Protein AF-A0A949TAW6-F1 (afdb_monomer)

Nearest PDB structures (foldseek):
  7usl-assembly1_C  TM=3.619E-01  e=5.714E-05  Bordetella pertussis
  6sus-assembly1_A  TM=3.846E-01  e=3.744E-04  Bordetella pertussis Tohama I

Structure (mmCIF, N/CA/C/O backbone):
data_AF-A0A949TAW6-F1
#
_entry.id   AF-A0A949TAW6-F1
#
loop_
_atom_site.group_PDB
_atom_site.id
_atom_site.type_symbol
_atom_site.label_atom_id
_atom_site.label_alt_id
_atom_site.label_comp_id
_atom_site.label_asym_id
_atom_site.label_entity_id
_atom_site.label_seq_id
_atom_site.pdbx_PDB_ins_code
_atom_site.Cartn_x
_atom_site.Cartn_y
_atom_site.Cartn_z
_atom_site.occupancy
_atom_site.B_iso_or_equiv
_atom_site.auth_seq_id
_atom_site.auth_comp_id
_atom_site.auth_asym_id
_atom_site.auth_atom_id
_atom_site.pdbx_PDB_model_num
ATOM 1 N N . MET A 1 1 ? -12.568 -8.949 37.858 1.00 69.69 1 MET A N 1
ATOM 2 C CA . MET A 1 1 ? -13.502 -9.745 37.046 1.00 69.69 1 MET A CA 1
ATOM 3 C C . MET A 1 1 ? -14.882 -9.636 37.631 1.00 69.69 1 MET A C 1
ATOM 5 O O . MET A 1 1 ? -15.329 -10.532 38.353 1.00 69.69 1 MET A O 1
ATOM 9 N N . ALA A 1 2 ? -15.512 -8.490 37.372 1.00 82.06 2 ALA A N 1
ATOM 10 C CA . ALA A 1 2 ? -16.958 -8.407 37.412 1.00 82.06 2 ALA A CA 1
ATOM 11 C C . ALA A 1 2 ? -17.518 -8.948 36.085 1.00 82.06 2 ALA A C 1
ATOM 13 O O . ALA A 1 2 ? -16.828 -8.990 35.068 1.00 82.06 2 ALA A O 1
ATOM 14 N N . GLU A 1 3 ? -18.755 -9.431 36.126 1.00 91.31 3 GLU A N 1
ATOM 15 C CA . GLU A 1 3 ? -19.514 -9.832 34.941 1.00 91.31 3 GLU A CA 1
ATOM 16 C C . GLU A 1 3 ? -20.748 -8.930 34.884 1.00 91.31 3 GLU A C 1
ATOM 18 O O . GLU A 1 3 ? -21.531 -8.888 35.843 1.00 91.31 3 GLU A O 1
ATOM 23 N N . LEU A 1 4 ? -20.888 -8.175 33.796 1.00 88.44 4 LEU A N 1
ATOM 24 C CA . LEU A 1 4 ? -22.007 -7.278 33.529 1.00 88.44 4 LEU A CA 1
ATOM 25 C C . LEU A 1 4 ? -22.731 -7.758 32.269 1.00 88.44 4 LEU A C 1
ATOM 27 O O . LEU A 1 4 ? -22.115 -8.066 31.254 1.00 88.44 4 LEU A O 1
ATOM 31 N N . ILE A 1 5 ? -24.056 -7.831 32.344 1.00 89.50 5 ILE A N 1
ATOM 32 C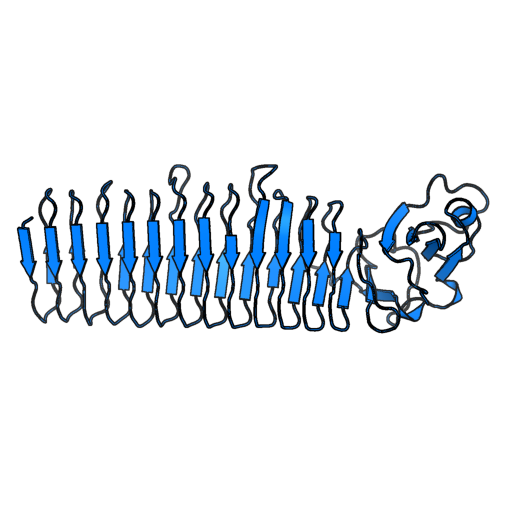 CA . ILE A 1 5 ? -24.909 -8.252 31.232 1.00 89.50 5 ILE A CA 1
ATOM 33 C C . ILE A 1 5 ? -26.009 -7.203 31.091 1.00 89.50 5 ILE A C 1
ATOM 35 O O . ILE A 1 5 ? -26.711 -6.936 32.074 1.00 89.50 5 ILE A O 1
ATOM 39 N N . GLY A 1 6 ? -26.118 -6.618 29.899 1.00 86.44 6 GLY A N 1
ATOM 40 C CA . GLY A 1 6 ? -27.182 -5.706 29.494 1.00 86.44 6 GLY A CA 1
ATOM 41 C C . GLY A 1 6 ? -28.509 -6.424 29.253 1.00 86.44 6 GLY A C 1
ATOM 42 O O . GLY A 1 6 ? -28.795 -7.494 29.810 1.00 86.44 6 GLY A O 1
ATOM 43 N N . SER A 1 7 ? -29.361 -5.820 28.439 1.00 87.75 7 SER A N 1
ATOM 44 C CA . SER A 1 7 ? -30.663 -6.339 28.035 1.00 87.75 7 SER A CA 1
ATOM 45 C C . SER A 1 7 ? -30.863 -6.170 26.531 1.00 87.75 7 SER A C 1
ATOM 47 O O . SER A 1 7 ? -30.009 -5.661 25.836 1.00 87.75 7 SER A O 1
ATOM 49 N N . GLU A 1 8 ? -32.013 -6.593 26.003 1.00 87.56 8 GLU A N 1
ATOM 50 C CA . GLU A 1 8 ? -32.327 -6.426 24.574 1.00 87.56 8 GLU A CA 1
ATOM 51 C C . GLU A 1 8 ? -32.753 -4.981 24.202 1.00 87.56 8 GLU A C 1
ATOM 53 O O . GLU A 1 8 ? -33.543 -4.766 23.279 1.00 87.56 8 GLU A O 1
ATOM 58 N N . SER A 1 9 ? -32.380 -3.979 24.997 1.00 87.38 9 SER A N 1
ATOM 59 C CA . SER A 1 9 ? -32.766 -2.576 24.817 1.00 87.38 9 SER A CA 1
ATOM 60 C C . SER A 1 9 ? -31.529 -1.689 24.891 1.00 87.38 9 SER A C 1
ATOM 62 O O . SER A 1 9 ? -30.683 -1.974 25.719 1.00 87.38 9 SER A O 1
ATOM 64 N N . PRO A 1 10 ? -31.479 -0.569 24.143 1.00 87.25 10 PRO A N 1
ATOM 65 C CA . PRO A 1 10 ? -30.323 0.327 24.156 1.00 87.25 10 PRO A CA 1
ATOM 66 C C . PRO A 1 10 ? -29.925 0.784 25.566 1.00 87.25 10 PRO A C 1
ATOM 68 O O . PRO A 1 10 ? -30.731 1.407 26.278 1.00 87.25 10 PRO A O 1
ATOM 71 N N . GLU A 1 11 ? -28.677 0.524 25.945 1.00 85.75 11 GLU A N 1
ATOM 72 C CA . GLU A 1 11 ? -28.125 0.796 27.268 1.00 85.75 11 GLU A CA 1
ATOM 73 C C . GLU A 1 11 ? -26.779 1.529 27.232 1.00 85.75 11 GLU A C 1
ATOM 75 O O . GLU A 1 11 ? -26.058 1.570 26.242 1.00 85.75 11 GLU A O 1
ATOM 80 N N . ASN A 1 12 ? -26.443 2.143 28.369 1.00 88.00 12 ASN A N 1
ATOM 81 C CA . ASN A 1 12 ? -25.076 2.567 28.653 1.00 88.00 12 ASN A CA 1
ATOM 82 C C . ASN A 1 12 ? -24.557 1.672 29.772 1.00 88.00 12 ASN A C 1
ATOM 84 O O . ASN A 1 12 ? -25.034 1.776 30.910 1.00 88.00 12 ASN A O 1
ATOM 88 N N . ILE A 1 13 ? -23.603 0.806 29.451 1.00 87.62 13 ILE A N 1
ATOM 89 C CA . ILE A 1 13 ? -23.006 -0.133 30.394 1.00 87.62 13 ILE A CA 1
ATOM 90 C C . ILE A 1 13 ? -21.605 0.369 30.724 1.00 87.62 13 ILE A C 1
ATOM 92 O O . ILE A 1 13 ? -20.815 0.702 29.846 1.00 87.62 13 ILE A O 1
ATOM 96 N N . THR A 1 14 ? -21.299 0.478 32.011 1.00 89.00 14 THR A N 1
ATOM 97 C CA . THR A 1 14 ? -19.988 0.924 32.482 1.00 89.00 14 THR A CA 1
ATOM 98 C C . THR A 1 14 ? -19.458 -0.098 33.467 1.00 89.00 14 THR A C 1
ATOM 100 O O . THR A 1 14 ? -20.141 -0.413 34.447 1.00 89.00 14 THR A O 1
ATOM 103 N N . GLY A 1 15 ? -18.262 -0.599 33.181 1.00 87.88 15 GLY A N 1
ATOM 104 C CA . GLY A 1 15 ? -17.494 -1.476 34.039 1.00 87.88 15 GLY A CA 1
ATOM 105 C C . GLY A 1 15 ? -16.937 -0.766 35.270 1.00 87.88 15 GLY A C 1
ATOM 106 O O . GLY A 1 15 ? -17.396 0.289 35.728 1.00 87.88 15 GLY A O 1
ATOM 107 N N . THR A 1 16 ? -15.947 -1.412 35.842 1.00 89.44 16 THR A N 1
ATOM 108 C CA . THR A 1 16 ? -15.172 -1.031 37.007 1.00 89.44 16 THR A CA 1
ATOM 109 C C . THR A 1 16 ? -13.728 -0.778 36.573 1.00 89.44 16 THR A C 1
ATOM 111 O O . THR A 1 16 ? -13.355 -1.137 35.474 1.00 89.44 16 THR A O 1
ATOM 114 N N . PRO A 1 17 ? -12.872 -0.177 37.412 1.00 89.25 17 PRO A N 1
ATOM 115 C CA . PRO A 1 17 ? -11.438 -0.070 37.109 1.00 89.25 17 PRO A CA 1
ATOM 116 C C . PRO A 1 17 ? -10.658 -1.402 37.183 1.00 89.25 17 PRO A C 1
ATOM 118 O O . PRO A 1 17 ? -9.438 -1.400 37.354 1.00 89.25 17 PRO A O 1
ATOM 121 N N . GLU A 1 18 ? -11.352 -2.536 37.224 1.00 89.94 18 GLU A N 1
ATOM 122 C CA . GLU A 1 18 ? -10.767 -3.869 37.254 1.00 89.94 18 GLU A CA 1
ATOM 123 C C . GLU A 1 18 ? -11.198 -4.619 35.998 1.00 89.94 18 GLU A C 1
ATOM 125 O O . GLU A 1 18 ? -12.291 -4.384 35.519 1.00 89.94 18 GLU A O 1
ATOM 130 N N . ASN A 1 19 ? -10.422 -5.623 35.575 1.00 91.31 19 ASN A N 1
ATOM 131 C CA . ASN A 1 19 ? -10.774 -6.466 34.430 1.00 91.31 19 ASN A CA 1
ATOM 132 C C . ASN A 1 19 ? -12.227 -6.940 34.500 1.00 91.31 19 ASN A C 1
ATOM 134 O O . ASN A 1 19 ? -12.588 -7.612 35.478 1.00 91.31 19 ASN A O 1
ATOM 138 N N . ASP A 1 20 ? -12.996 -6.709 33.450 1.00 90.19 20 ASP A N 1
ATOM 139 C CA . ASP A 1 20 ? -14.419 -6.982 33.373 1.00 90.19 20 ASP A CA 1
ATOM 140 C C . ASP A 1 20 ? -14.795 -7.842 32.171 1.00 90.19 20 ASP A C 1
ATOM 142 O O . ASP A 1 20 ? -14.096 -7.939 31.167 1.00 90.19 20 ASP A O 1
ATOM 146 N N . GLN A 1 21 ? -15.924 -8.533 32.307 1.00 92.44 21 GLN A N 1
ATOM 147 C CA . GLN A 1 21 ? -16.609 -9.171 31.190 1.00 92.44 21 GLN A CA 1
ATOM 148 C C . GLN A 1 21 ? -17.957 -8.492 31.023 1.00 92.44 21 GLN A C 1
ATOM 150 O O . GLN A 1 21 ? -18.812 -8.606 31.906 1.00 92.44 21 GLN A O 1
ATOM 155 N N . ILE A 1 22 ? -18.149 -7.796 29.907 1.00 90.06 22 ILE A N 1
ATOM 156 C CA . ILE A 1 22 ? -19.362 -7.028 29.639 1.00 90.06 22 ILE A CA 1
ATOM 157 C C . ILE A 1 22 ? -20.013 -7.526 28.350 1.00 90.06 22 ILE A C 1
ATOM 159 O O . ILE A 1 22 ? -19.342 -7.697 27.336 1.00 90.06 22 ILE A O 1
ATOM 163 N N . LYS A 1 23 ? -21.324 -7.772 28.400 1.00 90.69 23 LYS A N 1
ATOM 164 C CA . LYS A 1 23 ? -22.138 -8.185 27.248 1.00 90.69 23 LYS A CA 1
ATOM 165 C C . LYS A 1 23 ? -23.320 -7.243 27.076 1.00 90.69 23 LYS A C 1
ATOM 167 O O . LYS A 1 23 ? -24.099 -7.124 28.024 1.00 90.69 23 LYS A O 1
ATOM 172 N N . GLY A 1 24 ? -23.452 -6.625 25.906 1.00 85.75 24 GLY A N 1
ATOM 173 C CA . GLY A 1 24 ? -24.574 -5.756 25.540 1.00 85.75 24 GLY A CA 1
ATOM 174 C C . GLY A 1 24 ? -25.878 -6.533 25.409 1.00 85.75 24 GLY A C 1
ATOM 175 O O . GLY A 1 24 ? -26.826 -6.268 26.145 1.00 85.75 24 GLY A O 1
ATOM 176 N N . LEU A 1 25 ? -25.845 -7.633 24.644 1.00 85.88 25 LEU A N 1
ATOM 177 C CA . LEU A 1 25 ? -27.034 -8.266 24.060 1.00 85.88 25 LEU A CA 1
ATOM 178 C C . LEU A 1 25 ? -27.608 -7.386 22.935 1.00 85.88 25 LEU A C 1
ATOM 180 O O . LEU A 1 25 ? -26.944 -6.518 22.388 1.00 85.88 25 LEU A O 1
ATOM 184 N N . SER A 1 26 ? -28.826 -7.670 22.477 1.00 83.56 26 SER A N 1
ATOM 185 C CA . SER A 1 26 ? -29.409 -6.906 21.372 1.00 83.56 26 SER A CA 1
ATOM 186 C C . SER A 1 26 ? -29.663 -5.442 21.745 1.00 83.56 26 SER A C 1
ATOM 188 O O . SER A 1 26 ? -30.132 -5.153 22.835 1.00 83.56 26 SER A O 1
ATOM 190 N N . GLY A 1 27 ? -29.549 -4.538 20.778 1.00 81.25 27 GLY A N 1
ATOM 191 C CA . GLY A 1 27 ? -29.811 -3.116 20.998 1.00 81.25 27 GLY A CA 1
ATOM 192 C C . GLY A 1 27 ? -28.572 -2.284 20.711 1.00 81.25 27 GLY A C 1
ATOM 193 O O . GLY A 1 27 ? -27.478 -2.807 20.580 1.00 81.25 27 GLY A O 1
ATOM 194 N N . GLU A 1 28 ? -28.770 -0.981 20.532 1.00 84.00 28 GLU A N 1
ATOM 195 C CA . GLU A 1 28 ? -27.666 -0.044 20.310 1.00 84.00 28 GLU A CA 1
ATOM 196 C C . GLU A 1 28 ? -27.043 0.303 21.668 1.00 84.00 28 GLU A C 1
ATOM 198 O O . GLU A 1 28 ? -27.490 1.236 22.344 1.00 84.00 28 GLU A O 1
ATOM 203 N N . ASP A 1 29 ? -26.063 -0.491 22.093 1.00 84.56 29 ASP A N 1
ATOM 204 C CA . ASP A 1 29 ? -25.435 -0.363 23.406 1.00 84.56 29 ASP A CA 1
ATOM 205 C C . ASP A 1 29 ? -24.122 0.403 23.351 1.00 84.56 29 ASP A C 1
ATOM 207 O O . ASP A 1 29 ? -23.249 0.133 22.534 1.00 84.56 29 ASP A O 1
ATOM 211 N N . THR A 1 30 ? -23.930 1.308 24.307 1.00 86.56 30 THR A N 1
ATOM 212 C CA . THR A 1 30 ? -22.629 1.926 24.563 1.00 86.56 30 THR A CA 1
ATOM 213 C C . THR A 1 30 ? -21.975 1.251 25.764 1.00 86.56 30 THR A C 1
ATOM 215 O O . THR A 1 30 ? -22.499 1.326 26.881 1.00 86.56 30 THR A O 1
ATOM 218 N N . ILE A 1 31 ? -20.818 0.620 25.555 1.00 86.44 31 ILE A N 1
ATOM 219 C CA . ILE A 1 31 ? -20.098 -0.131 26.590 1.00 86.44 31 ILE A CA 1
ATOM 220 C C . ILE A 1 31 ? -18.738 0.505 26.882 1.00 86.44 31 ILE A C 1
ATOM 222 O O . ILE A 1 31 ? -17.912 0.662 25.992 1.00 86.44 31 ILE A O 1
ATOM 226 N N . PHE A 1 32 ? -18.482 0.803 28.156 1.00 86.62 32 PHE A N 1
ATOM 227 C CA . PHE A 1 32 ? -17.189 1.282 28.643 1.00 86.62 32 PHE A CA 1
ATOM 228 C C . PHE A 1 32 ? -16.588 0.280 29.629 1.00 86.62 32 PHE A C 1
ATOM 230 O O . PHE A 1 32 ? -17.167 0.084 30.699 1.00 86.62 32 PHE A O 1
ATOM 237 N N . GLY A 1 33 ? -15.432 -0.299 29.294 1.00 86.00 33 GLY A N 1
ATOM 238 C CA . GLY A 1 33 ? -14.642 -1.148 30.196 1.00 86.00 33 GLY A CA 1
ATOM 239 C C . GLY A 1 33 ? -14.054 -0.374 31.384 1.00 86.00 33 GLY A C 1
ATOM 240 O O . GLY A 1 33 ? -14.352 -0.694 32.529 1.00 86.00 33 GLY A O 1
ATOM 241 N N . LEU A 1 34 ? -13.467 0.797 31.092 1.00 85.44 34 LEU A N 1
ATOM 242 C CA . LEU A 1 34 ? -12.690 1.672 31.986 1.00 85.44 34 LEU A CA 1
ATOM 243 C C . LEU A 1 34 ? -11.212 1.274 32.058 1.00 85.44 34 LEU A C 1
ATOM 245 O O . LEU A 1 34 ? -10.552 1.344 31.031 1.00 85.44 34 LEU A O 1
ATOM 249 N N . ASP A 1 35 ? -10.697 1.012 33.261 1.00 85.56 35 ASP A N 1
ATOM 250 C CA . ASP A 1 35 ? -9.346 0.494 33.457 1.00 85.56 35 ASP A CA 1
ATOM 251 C C . ASP A 1 35 ? -9.462 -1.031 33.663 1.00 85.56 35 ASP A C 1
ATOM 253 O O . ASP A 1 35 ? -10.450 -1.497 34.222 1.00 85.56 35 ASP A O 1
ATOM 257 N N . GLY A 1 36 ? -8.413 -1.792 33.375 1.00 87.12 36 GLY A N 1
ATOM 258 C CA . GLY A 1 36 ? -8.387 -3.250 33.425 1.00 87.12 36 GLY A CA 1
ATOM 259 C C . GLY A 1 36 ? -8.207 -3.842 32.033 1.00 87.12 36 GLY A C 1
ATOM 260 O O . GLY A 1 36 ? -8.395 -3.152 31.049 1.00 87.12 36 GLY A O 1
ATOM 261 N N . ASP A 1 37 ? -7.787 -5.107 31.964 1.00 91.31 37 ASP A N 1
ATOM 262 C CA . ASP A 1 37 ? -7.841 -5.850 30.697 1.00 91.31 37 ASP A CA 1
ATOM 263 C C . ASP A 1 37 ? -9.256 -6.422 30.561 1.00 91.31 37 ASP A C 1
ATOM 265 O O . ASP A 1 37 ? -9.612 -7.378 31.279 1.00 91.31 37 ASP A O 1
ATOM 269 N N . ASP A 1 38 ? -10.062 -5.827 29.690 1.00 90.69 38 ASP A N 1
ATOM 270 C CA . ASP A 1 38 ? -11.493 -6.080 29.601 1.00 90.69 38 ASP A CA 1
ATOM 271 C C . ASP A 1 38 ? -11.868 -7.000 28.434 1.00 90.69 38 ASP A C 1
ATOM 273 O O . ASP A 1 38 ? -11.159 -7.178 27.445 1.00 90.69 38 ASP A O 1
ATOM 277 N N . THR A 1 39 ? -13.021 -7.653 28.559 1.00 91.94 39 THR A N 1
ATOM 278 C CA . THR A 1 39 ? -13.671 -8.376 27.463 1.00 91.94 39 THR A CA 1
ATOM 279 C C . THR A 1 39 ? -15.052 -7.791 27.247 1.00 91.94 39 THR A C 1
ATOM 281 O O . THR A 1 39 ? -15.937 -7.955 28.093 1.00 91.94 39 THR A O 1
ATOM 284 N N . LEU A 1 40 ? -15.240 -7.131 26.111 1.00 90.44 40 LEU A N 1
ATOM 285 C CA . LEU A 1 40 ? -16.439 -6.375 25.784 1.00 90.44 40 LEU A CA 1
ATOM 286 C C . LEU A 1 40 ? -17.084 -6.977 24.534 1.00 90.44 40 LEU A C 1
ATOM 288 O O . LEU A 1 40 ? -16.429 -7.143 23.511 1.00 90.44 40 LEU A O 1
ATOM 292 N N . ILE A 1 41 ? -18.361 -7.329 24.634 1.00 89.94 41 ILE A N 1
ATOM 293 C CA . ILE A 1 41 ? -19.132 -7.947 23.550 1.00 89.94 41 ILE A CA 1
ATOM 294 C C . ILE A 1 41 ? -20.393 -7.106 23.342 1.00 89.94 41 ILE A C 1
ATOM 296 O O . ILE A 1 41 ? -21.145 -6.914 24.302 1.00 89.94 41 ILE A O 1
ATOM 300 N N . GLY A 1 42 ? -20.613 -6.615 22.122 1.00 81.25 42 GLY A N 1
ATOM 301 C CA . GLY A 1 42 ? -21.828 -5.919 21.691 1.00 81.25 42 GLY A CA 1
ATOM 302 C C . GLY A 1 42 ? -23.007 -6.881 21.515 1.00 81.25 42 GLY A C 1
ATOM 303 O O . GLY A 1 42 ? -23.588 -7.293 22.521 1.00 81.25 42 GLY A O 1
ATOM 304 N N . ASP A 1 43 ? -23.317 -7.217 20.253 1.00 76.88 43 ASP A N 1
ATOM 305 C CA . ASP A 1 43 ? -24.317 -8.144 19.665 1.00 76.88 43 ASP A CA 1
ATOM 306 C C . ASP A 1 43 ? -25.009 -7.459 18.446 1.00 76.88 43 ASP A C 1
ATOM 308 O O . ASP A 1 43 ? -24.318 -6.970 17.569 1.00 76.88 43 ASP A O 1
ATOM 312 N N . ASP A 1 44 ? -26.346 -7.472 18.300 1.00 70.81 44 ASP A N 1
ATOM 313 C CA . ASP A 1 44 ? -27.068 -7.227 17.025 1.00 70.81 44 ASP A CA 1
ATOM 314 C C . ASP A 1 44 ? -27.465 -5.746 16.741 1.00 70.81 44 ASP A C 1
ATOM 316 O O . ASP A 1 44 ? -28.411 -5.505 15.978 1.00 70.81 44 ASP A O 1
ATOM 320 N N . GLY A 1 45 ? -26.852 -4.743 17.385 1.00 60.19 45 GLY A N 1
ATOM 321 C CA . GLY A 1 45 ? -27.276 -3.337 17.263 1.00 60.19 45 GLY A CA 1
ATOM 322 C C . GLY A 1 45 ? -26.138 -2.334 17.026 1.00 60.19 45 GLY A C 1
ATOM 323 O O . GLY A 1 45 ? -25.149 -2.385 17.742 1.00 60.19 45 GLY A O 1
ATOM 324 N N . PRO A 1 46 ? -26.299 -1.364 16.097 1.00 53.75 46 PRO A N 1
ATOM 325 C CA . PRO A 1 46 ? -25.244 -0.407 15.767 1.00 53.75 46 PRO A CA 1
ATOM 326 C C . PRO A 1 46 ? -25.033 0.590 16.908 1.00 53.75 46 PRO A C 1
ATOM 328 O O . PRO A 1 46 ? -25.916 1.401 17.199 1.00 53.75 46 PRO A O 1
ATOM 331 N N . GLY A 1 47 ? -23.872 0.579 17.559 1.00 52.91 47 GLY A N 1
ATOM 332 C CA . GLY A 1 47 ? -23.630 1.582 18.598 1.00 52.91 47 GLY A CA 1
ATOM 333 C C . GLY A 1 47 ? -22.504 1.340 19.579 1.00 52.91 47 GLY A C 1
ATOM 334 O O . GLY A 1 47 ? -22.490 2.018 20.605 1.00 52.91 47 GLY A O 1
ATOM 335 N N . PHE A 1 48 ? -21.554 0.455 19.305 1.00 60.00 48 PHE A N 1
ATOM 336 C CA . PHE A 1 48 ? -20.444 0.274 20.230 1.00 60.00 48 PHE A CA 1
ATOM 337 C C . PHE A 1 48 ? -19.541 1.519 20.270 1.00 60.00 48 PHE A C 1
ATOM 339 O O . PHE A 1 48 ? -19.337 2.154 19.247 1.00 60.00 48 PHE A O 1
ATOM 346 N N . ASN A 1 49 ? -19.064 1.938 21.445 1.00 51.41 49 ASN A N 1
ATOM 347 C CA . ASN A 1 49 ? -18.003 2.942 21.613 1.00 51.41 49 ASN A CA 1
ATOM 348 C C . ASN A 1 49 ? -17.283 2.622 22.925 1.00 51.41 49 ASN A C 1
ATOM 350 O O . ASN A 1 49 ? -17.766 2.992 23.997 1.00 51.41 49 ASN A O 1
ATOM 354 N N . VAL A 1 50 ? -16.147 1.937 22.841 1.00 56.59 50 VAL A N 1
ATOM 355 C CA . VAL A 1 50 ? -15.263 1.709 23.994 1.00 56.59 50 VAL A CA 1
ATOM 356 C C . VAL A 1 50 ? -14.359 2.920 24.160 1.00 56.59 50 VAL A C 1
ATOM 358 O O . VAL A 1 50 ? -14.089 3.644 23.211 1.00 56.59 50 VAL A O 1
ATOM 361 N N . GLY A 1 51 ? -13.922 3.209 25.376 1.00 45.69 51 GLY A N 1
ATOM 362 C CA . GLY A 1 51 ? -12.903 4.224 25.569 1.00 45.69 51 GLY A CA 1
ATOM 363 C C . GLY A 1 51 ? -12.555 4.420 27.029 1.00 45.69 51 GLY A C 1
ATOM 364 O O . GLY A 1 51 ? -13.315 5.074 27.756 1.00 45.69 51 GLY A O 1
ATOM 365 N N . GLN A 1 52 ? -11.398 3.888 27.431 1.00 53.38 52 GLN A N 1
ATOM 366 C CA . GLN A 1 52 ? -10.400 4.547 28.283 1.00 53.38 52 GLN A CA 1
ATOM 367 C C . GLN A 1 52 ? -9.100 3.719 28.373 1.00 53.38 52 GLN A C 1
ATOM 369 O O . GLN A 1 52 ? -8.976 2.680 27.757 1.00 53.38 52 GLN A O 1
ATOM 374 N N . SER A 1 53 ? -8.067 4.311 28.973 1.00 55.94 53 SER A N 1
ATOM 375 C CA . SER A 1 53 ? -6.659 4.198 28.570 1.00 55.94 53 SER A CA 1
ATOM 376 C C . SER A 1 53 ? -5.861 3.004 29.109 1.00 55.94 53 SER A C 1
ATOM 378 O O . SER A 1 53 ? -5.750 2.890 30.325 1.00 55.94 53 SER A O 1
ATOM 380 N N . GLY A 1 54 ? -5.046 2.370 28.254 1.00 61.12 54 GLY A N 1
ATOM 381 C CA . GLY A 1 54 ? -3.700 1.858 28.580 1.00 61.12 54 GLY A CA 1
ATOM 382 C C . GLY A 1 54 ? -3.584 0.381 28.988 1.00 61.12 54 GLY A C 1
ATOM 383 O O . GLY A 1 54 ? -2.638 0.061 29.717 1.00 61.12 54 GLY A O 1
ATOM 384 N N . GLN A 1 55 ? -4.569 -0.462 28.683 1.00 83.19 55 GLN A N 1
ATOM 385 C CA . GLN A 1 55 ? -4.650 -1.887 29.026 1.00 83.19 55 GLN A CA 1
ATOM 386 C C . GLN A 1 55 ? -4.980 -2.725 27.787 1.00 83.19 55 GLN A C 1
ATOM 388 O O . GLN A 1 55 ? -5.241 -2.168 26.737 1.00 83.19 55 GLN A O 1
ATOM 393 N N . ASN A 1 56 ? -4.891 -4.050 27.898 1.00 91.25 56 ASN A N 1
ATOM 394 C CA . ASN A 1 56 ? -5.059 -4.934 26.749 1.00 91.25 56 ASN A CA 1
ATOM 395 C C . ASN A 1 56 ? -6.496 -5.464 26.693 1.00 91.25 56 ASN A C 1
ATOM 397 O O . ASN A 1 56 ? -6.829 -6.420 27.404 1.00 91.25 56 ASN A O 1
ATOM 401 N N . ASP A 1 57 ? -7.315 -4.894 25.822 1.00 90.62 57 ASP A N 1
ATOM 402 C CA . ASP A 1 57 ? -8.737 -5.195 25.723 1.00 90.62 57 ASP A CA 1
ATOM 403 C C . ASP A 1 57 ? -9.063 -6.172 24.585 1.00 90.62 57 ASP A C 1
ATOM 405 O O . ASP A 1 57 ? -8.394 -6.255 23.555 1.00 90.62 57 ASP A O 1
ATOM 409 N N . SER A 1 58 ? -10.135 -6.943 24.775 1.00 93.50 58 SER A N 1
ATOM 410 C CA . SER A 1 58 ? -10.748 -7.776 23.737 1.00 93.50 58 SER A CA 1
ATOM 411 C C . SER A 1 58 ? -12.161 -7.281 23.477 1.00 93.50 58 SER A C 1
ATOM 413 O O . SER A 1 58 ? -13.033 -7.396 24.340 1.00 93.50 58 SER A O 1
ATOM 415 N N . ILE A 1 59 ? -12.397 -6.780 22.272 1.00 91.88 59 ILE A N 1
ATOM 416 C CA . ILE A 1 59 ? -13.631 -6.110 21.884 1.00 91.88 59 ILE A CA 1
ATOM 417 C C . ILE A 1 59 ? -14.245 -6.810 20.665 1.00 91.88 59 ILE A C 1
ATOM 419 O O . ILE A 1 59 ? -13.573 -6.985 19.652 1.00 91.88 59 ILE A O 1
ATOM 423 N N . GLU A 1 60 ? -15.522 -7.182 20.751 1.00 93.56 60 GLU A N 1
ATOM 424 C CA . GLU A 1 60 ? -16.304 -7.772 19.654 1.00 93.56 60 GLU A CA 1
ATOM 425 C C . GLU A 1 60 ? -17.601 -6.970 19.444 1.00 93.56 60 GLU A C 1
ATOM 427 O O . GLU A 1 60 ? -18.388 -6.841 20.385 1.00 93.56 60 GLU A O 1
ATOM 432 N N . GLY A 1 61 ? -17.811 -6.428 18.238 1.00 90.88 61 GLY A N 1
ATOM 433 C CA . GLY A 1 61 ? -18.992 -5.634 17.867 1.00 90.88 61 GLY A CA 1
ATOM 434 C C . GLY A 1 61 ? -20.230 -6.506 17.663 1.00 90.88 61 GLY A C 1
ATOM 435 O O . GLY A 1 61 ? -21.173 -6.448 18.455 1.00 90.88 61 GLY A O 1
ATOM 436 N N . GLY A 1 62 ? -20.162 -7.431 16.704 1.00 90.38 62 GLY A N 1
ATOM 437 C CA . GLY A 1 62 ? -21.207 -8.422 16.460 1.00 90.38 62 GLY A CA 1
ATOM 438 C C . GLY A 1 62 ? -21.879 -8.235 15.106 1.00 90.38 62 GLY A C 1
ATOM 439 O O . GLY A 1 62 ? -21.279 -8.542 14.081 1.00 90.38 62 GLY A O 1
ATOM 440 N N . LYS A 1 63 ? -23.167 -7.880 15.078 1.00 90.31 63 LYS A N 1
ATOM 441 C CA . LYS A 1 63 ? -23.848 -7.511 13.827 1.00 90.31 63 LYS A CA 1
ATOM 442 C C . LYS A 1 63 ? -24.258 -6.049 13.877 1.00 90.31 63 LYS A C 1
ATOM 444 O O . LYS A 1 63 ? -24.807 -5.594 14.878 1.00 90.31 63 LYS A O 1
ATOM 449 N N . GLY A 1 64 ? -24.255 -5.423 12.709 1.00 89.75 64 GLY A N 1
ATOM 450 C CA . GLY A 1 64 ? -24.601 -4.021 12.560 1.00 89.75 64 GLY A CA 1
ATOM 451 C C . GLY A 1 64 ? -23.343 -3.170 12.567 1.00 89.75 64 GLY A C 1
ATOM 452 O O . GLY A 1 64 ? -22.261 -3.649 12.837 1.00 89.75 64 GLY A O 1
ATOM 453 N N . ASN A 1 65 ? -23.502 -1.895 12.230 1.00 91.50 65 ASN A N 1
ATOM 454 C CA . ASN A 1 65 ? -22.360 -1.007 12.064 1.00 91.50 65 ASN A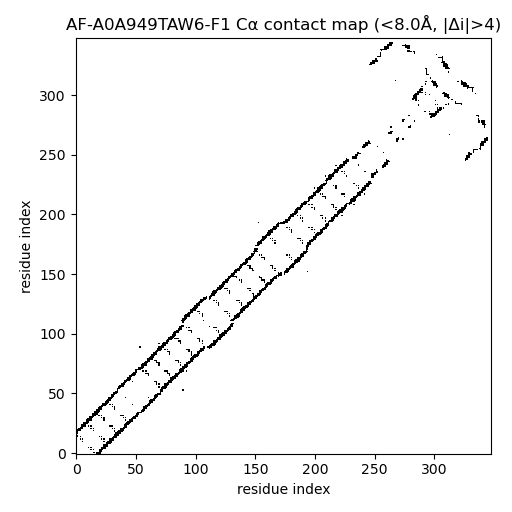 CA 1
ATOM 455 C C . ASN A 1 65 ? -21.825 -0.549 13.428 1.00 91.50 65 ASN A C 1
ATOM 457 O O . ASN A 1 65 ? -22.459 0.294 14.082 1.00 91.50 65 ASN A O 1
ATOM 461 N N . ASP A 1 66 ? -20.656 -1.042 13.817 1.00 90.81 66 ASP A N 1
ATOM 462 C CA . ASP A 1 66 ? -20.051 -0.802 15.121 1.00 90.81 66 ASP A CA 1
ATOM 463 C C . ASP A 1 66 ? -18.886 0.195 15.089 1.00 90.81 66 ASP A C 1
ATOM 465 O O . ASP A 1 66 ? -18.315 0.539 14.052 1.00 90.81 66 ASP A O 1
ATOM 469 N N . SER A 1 67 ? -18.553 0.751 16.257 1.00 91.44 67 SER A N 1
ATOM 470 C CA . SER A 1 67 ? -17.387 1.624 16.436 1.00 91.44 67 SER A CA 1
ATOM 471 C C . SER A 1 67 ? -16.540 1.155 17.621 1.00 91.44 67 SER A C 1
ATOM 473 O O . SER A 1 67 ? -16.870 1.339 18.790 1.00 91.44 67 SER A O 1
ATOM 475 N N . LEU A 1 68 ? -15.419 0.508 17.332 1.00 91.31 68 LEU A N 1
ATOM 476 C CA . LEU A 1 68 ? -14.568 -0.118 18.341 1.00 91.31 68 LEU A CA 1
ATOM 477 C C . LEU A 1 68 ? -13.310 0.730 18.541 1.00 91.31 68 LEU A C 1
ATOM 479 O O . LEU A 1 68 ? -12.658 1.097 17.567 1.00 91.31 68 LEU A O 1
ATOM 483 N N . PHE A 1 69 ? -12.951 1.022 19.793 1.00 89.94 69 PHE A N 1
ATOM 484 C CA . PHE A 1 69 ? -11.739 1.777 20.121 1.00 89.94 69 PHE A CA 1
ATOM 485 C C . PHE A 1 69 ? -10.944 1.046 21.209 1.00 89.94 69 PHE A C 1
ATOM 487 O O . PHE A 1 69 ? -11.440 0.912 22.328 1.00 89.94 69 PHE A O 1
ATOM 494 N N . GLY A 1 70 ? -9.719 0.613 20.899 1.00 87.69 70 GLY A N 1
ATOM 495 C CA . GLY A 1 70 ? -8.817 -0.062 21.848 1.00 87.69 70 GLY A CA 1
ATOM 496 C C . GLY A 1 70 ? -8.216 0.889 22.886 1.00 87.69 70 GLY A C 1
ATOM 497 O O . GLY A 1 70 ? -8.015 0.554 24.044 1.00 87.69 70 GLY A O 1
ATOM 498 N N . SER A 1 71 ? -8.093 2.172 22.535 1.00 85.19 71 SER A N 1
ATOM 499 C CA . SER A 1 71 ? -7.465 3.216 23.356 1.00 85.19 71 SER A CA 1
ATOM 500 C C . SER A 1 71 ? -5.960 3.033 23.517 1.00 85.19 71 SER A C 1
ATOM 502 O O . SER A 1 71 ? -5.192 3.838 23.000 1.00 85.19 71 SER A O 1
ATOM 504 N N . GLY A 1 72 ? -5.492 2.055 24.264 1.00 85.06 72 GLY A N 1
ATOM 505 C CA . GLY A 1 72 ? -4.074 1.759 24.219 1.00 85.06 72 GLY A CA 1
ATOM 506 C C . GLY A 1 72 ? -3.704 0.661 25.166 1.00 85.06 72 GLY A C 1
ATOM 507 O O . GLY A 1 72 ? -4.415 0.462 26.132 1.00 85.06 72 GLY A O 1
ATOM 508 N N . GLY A 1 73 ? -2.532 0.075 24.964 1.00 88.56 73 GLY A N 1
ATOM 509 C CA . GLY A 1 73 ? -2.312 -1.328 25.295 1.00 88.56 73 GLY A CA 1
ATOM 510 C C . GLY A 1 73 ? -2.331 -2.135 23.999 1.00 88.56 73 GLY A C 1
ATOM 511 O O . GLY A 1 73 ? -2.430 -1.554 22.931 1.00 88.56 73 GLY A O 1
ATOM 512 N N . ASP A 1 74 ? -2.107 -3.441 24.086 1.00 92.06 74 ASP A N 1
ATOM 513 C CA . ASP A 1 74 ? -2.155 -4.317 22.912 1.00 92.06 74 ASP A CA 1
ATOM 514 C C . ASP A 1 74 ? -3.566 -4.917 22.810 1.00 92.06 74 ASP A C 1
ATOM 516 O O . ASP A 1 74 ? -3.888 -5.852 23.559 1.00 92.06 74 ASP A O 1
ATOM 520 N N . ASP A 1 75 ? -4.388 -4.386 21.906 1.00 92.88 75 ASP A N 1
ATOM 521 C CA . ASP A 1 75 ? -5.822 -4.674 21.847 1.00 92.88 75 ASP A CA 1
ATOM 522 C C . ASP A 1 75 ? -6.203 -5.670 20.737 1.00 92.88 75 ASP A C 1
ATOM 524 O O . ASP A 1 75 ? -5.535 -5.803 19.707 1.00 92.88 75 ASP A O 1
ATOM 528 N N . LEU A 1 76 ? -7.314 -6.386 20.931 1.00 95.62 76 LEU A N 1
ATOM 529 C CA . LEU A 1 76 ? -7.985 -7.186 19.903 1.00 95.62 76 LEU A CA 1
ATOM 530 C C . LEU A 1 76 ? -9.372 -6.604 19.633 1.00 95.62 76 LEU A C 1
ATOM 532 O O . LEU A 1 76 ? -10.251 -6.691 20.489 1.00 95.62 76 LEU A O 1
ATOM 536 N N . LEU A 1 77 ? -9.588 -6.082 18.429 1.00 95.31 77 LEU A N 1
ATOM 537 C CA . LEU A 1 77 ? -10.867 -5.536 17.977 1.00 95.31 77 LEU A CA 1
ATOM 538 C C . LEU A 1 77 ? -11.417 -6.394 16.834 1.00 95.31 77 LEU A C 1
ATOM 540 O O . LEU A 1 77 ? -10.733 -6.616 15.835 1.00 95.31 77 LEU A O 1
ATOM 544 N N . VAL A 1 78 ? -12.658 -6.854 16.972 1.00 97.12 78 VAL A N 1
ATOM 545 C CA . VAL A 1 78 ? -13.384 -7.628 15.958 1.00 97.12 78 VAL A CA 1
ATOM 546 C C . VAL A 1 78 ? -14.701 -6.922 15.658 1.00 97.12 78 VAL A C 1
ATOM 548 O O . VAL A 1 78 ? -15.573 -6.910 16.523 1.00 97.12 78 VAL A O 1
ATOM 551 N N . GLY A 1 79 ? -14.836 -6.342 14.464 1.00 95.69 79 GLY A N 1
ATOM 552 C CA . GLY A 1 79 ? -16.045 -5.643 14.015 1.00 95.69 79 GLY A CA 1
ATOM 553 C C . GLY A 1 79 ? -17.235 -6.591 13.972 1.00 95.69 79 GLY A C 1
ATOM 554 O O . GLY A 1 79 ? -18.122 -6.535 14.823 1.00 95.69 79 GLY A O 1
ATOM 555 N N . GLY A 1 80 ? -17.147 -7.588 13.097 1.00 95.44 80 GLY A N 1
ATOM 556 C CA . GLY A 1 80 ? -18.191 -8.578 12.926 1.00 95.44 80 GLY A CA 1
ATOM 557 C C . GLY A 1 80 ? -18.807 -8.460 11.544 1.00 95.44 80 GLY A C 1
ATOM 558 O O . GLY A 1 80 ? -18.105 -8.668 10.567 1.00 95.44 80 GLY A O 1
ATOM 559 N N . ALA A 1 81 ? -20.124 -8.309 11.458 1.00 95.00 81 ALA A N 1
ATOM 560 C CA . ALA A 1 81 ? -20.839 -8.203 10.191 1.00 95.00 81 ALA A CA 1
ATOM 561 C C . ALA A 1 81 ? -21.449 -6.813 10.015 1.00 95.00 81 ALA A C 1
ATOM 563 O O . ALA A 1 81 ? -21.982 -6.269 10.976 1.00 95.00 81 ALA A O 1
ATOM 564 N N . ASP A 1 82 ? -21.573 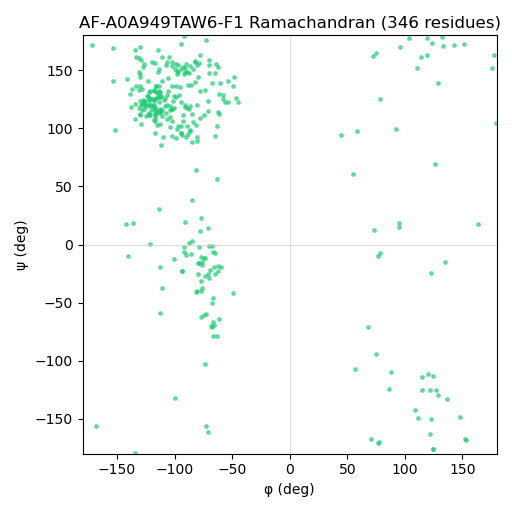-6.393 8.755 1.00 95.88 82 ASP A N 1
ATOM 565 C CA . ASP A 1 82 ? -21.918 -5.030 8.338 1.00 95.88 82 ASP A CA 1
ATOM 566 C C . ASP A 1 82 ? -20.712 -4.083 8.480 1.00 95.88 82 ASP A C 1
ATOM 568 O O . ASP A 1 82 ? -19.593 -4.552 8.574 1.00 95.88 82 ASP A O 1
ATOM 572 N N . ASN A 1 83 ? -20.905 -2.769 8.329 1.00 97.00 83 ASN A N 1
ATOM 573 C CA . ASN A 1 83 ? -19.787 -1.847 8.113 1.00 97.00 83 ASN A CA 1
ATOM 574 C C . ASN A 1 83 ? -19.284 -1.257 9.432 1.00 97.00 83 ASN A C 1
ATOM 576 O O . ASN A 1 83 ? -19.950 -0.379 10.002 1.00 97.00 83 ASN A O 1
ATOM 580 N N . ASP A 1 84 ? -18.083 -1.644 9.835 1.00 95.94 84 ASP A N 1
ATOM 581 C CA . ASP A 1 84 ? -17.506 -1.323 11.132 1.00 95.94 84 ASP A CA 1
ATOM 582 C C . ASP A 1 84 ? -16.389 -0.277 11.055 1.00 95.94 84 ASP A C 1
ATOM 584 O O . ASP A 1 84 ? -15.719 -0.086 10.039 1.00 95.94 84 ASP A O 1
ATOM 588 N N . ASN A 1 85 ? -16.177 0.439 12.159 1.00 95.25 85 ASN A N 1
ATOM 589 C CA . ASN A 1 85 ? -15.060 1.364 12.327 1.00 95.25 85 ASN A CA 1
ATOM 590 C C . ASN A 1 85 ? -14.215 0.958 13.537 1.00 95.25 85 ASN A C 1
ATOM 592 O O . ASN A 1 85 ? -14.675 1.052 14.674 1.00 95.25 85 ASN A O 1
ATOM 596 N N . LEU A 1 86 ? -12.975 0.542 13.302 1.00 94.81 86 LEU A N 1
ATOM 597 C CA . LEU A 1 86 ? -12.057 0.049 14.327 1.00 94.81 86 LEU A CA 1
ATOM 598 C C . LEU A 1 86 ? -10.853 0.989 14.453 1.00 94.81 86 LEU A C 1
ATOM 600 O O . LEU A 1 86 ? -10.206 1.303 13.456 1.00 94.81 86 LEU A O 1
ATOM 604 N N . ASP A 1 87 ? -10.515 1.392 15.676 1.00 93.12 87 ASP A N 1
ATOM 605 C CA . ASP A 1 87 ? -9.320 2.185 15.990 1.00 93.12 87 ASP A CA 1
ATOM 606 C C . ASP A 1 87 ? -8.542 1.545 17.149 1.00 93.12 87 ASP A C 1
ATOM 608 O O . ASP A 1 87 ? -9.005 1.532 18.292 1.00 93.12 87 ASP A O 1
ATOM 612 N N . GLY A 1 88 ? -7.357 1.006 16.858 1.00 91.31 88 GLY A N 1
ATOM 613 C CA . GLY A 1 88 ? -6.463 0.422 17.870 1.00 91.31 88 GLY A CA 1
ATOM 614 C C . GLY A 1 88 ? -5.813 1.470 18.779 1.00 91.31 88 GLY A C 1
ATOM 615 O O . GLY A 1 88 ? -5.542 1.223 19.948 1.00 91.31 88 GLY A O 1
ATOM 616 N N . ALA A 1 89 ? -5.677 2.707 18.294 1.00 89.12 89 ALA A N 1
ATOM 617 C CA . ALA A 1 89 ? -4.988 3.787 18.984 1.00 89.12 89 ALA A CA 1
ATOM 618 C C . ALA A 1 89 ? -3.521 3.463 19.345 1.00 89.12 89 ALA A C 1
ATOM 620 O O . ALA A 1 89 ? -2.663 3.577 18.473 1.00 89.12 89 ALA A O 1
ATOM 621 N N . SER A 1 90 ? -3.156 3.221 20.609 1.00 88.31 90 SER A N 1
ATOM 622 C CA . SER A 1 90 ? -1.737 3.080 20.978 1.00 88.31 90 SER A CA 1
ATOM 623 C C . SER A 1 90 ? -1.365 1.704 21.518 1.00 88.31 90 SER A C 1
ATOM 625 O O . SER A 1 90 ? -1.513 1.458 22.708 1.00 88.31 90 SER A O 1
ATOM 627 N N . GLY A 1 91 ? -0.671 0.917 20.716 1.00 89.12 91 GLY A N 1
ATOM 628 C CA . GLY A 1 91 ? -0.029 -0.326 21.123 1.00 89.12 91 GLY A CA 1
ATOM 629 C C . GLY A 1 91 ? 0.050 -1.256 19.930 1.00 89.12 91 GLY A C 1
ATOM 630 O O . GLY A 1 91 ? -0.044 -0.788 18.799 1.00 89.12 91 GLY A O 1
ATOM 631 N N . ASN A 1 92 ? 0.369 -2.533 20.150 1.00 91.75 92 ASN A N 1
ATOM 632 C CA . ASN A 1 92 ? 0.403 -3.512 19.064 1.00 91.75 92 ASN A CA 1
ATOM 633 C C . ASN A 1 92 ? -0.976 -4.150 18.942 1.00 91.75 92 ASN A C 1
ATOM 635 O O . ASN A 1 92 ? -1.264 -5.153 19.601 1.00 91.75 92 ASN A O 1
ATOM 639 N N . ASP A 1 93 ? -1.798 -3.576 18.078 1.00 94.00 93 ASP A N 1
ATOM 640 C CA . ASP A 1 93 ? -3.207 -3.927 18.002 1.00 94.00 93 ASP A CA 1
ATOM 641 C C . ASP A 1 93 ? -3.474 -4.945 16.895 1.00 94.00 93 ASP A C 1
ATOM 643 O O . ASP A 1 93 ? -2.802 -4.989 15.858 1.00 94.00 93 ASP A O 1
ATOM 647 N N . THR A 1 94 ? -4.475 -5.794 17.116 1.00 97.12 94 THR A N 1
ATOM 648 C CA . THR A 1 94 ? -5.046 -6.673 16.094 1.00 97.12 94 THR A CA 1
ATOM 649 C C . THR A 1 94 ? -6.468 -6.230 15.793 1.00 97.12 94 THR A C 1
ATOM 651 O O . THR A 1 94 ? -7.341 -6.329 16.652 1.00 97.12 94 THR A O 1
ATOM 654 N N . LEU A 1 95 ? -6.709 -5.776 14.567 1.00 97.88 95 LEU A N 1
ATOM 655 C CA . LEU A 1 95 ? -8.023 -5.338 14.099 1.00 97.88 95 LEU A CA 1
ATOM 656 C C . LEU A 1 95 ? -8.522 -6.298 13.018 1.00 97.88 95 LEU A C 1
ATOM 658 O O . LEU A 1 95 ? -7.789 -6.627 12.084 1.00 97.88 95 LEU A O 1
ATOM 662 N N . ILE A 1 96 ? -9.768 -6.740 13.148 1.00 98.75 96 ILE A N 1
ATOM 663 C CA . ILE A 1 96 ? -10.449 -7.627 12.202 1.00 98.75 96 ILE A CA 1
ATOM 664 C C . ILE A 1 96 ? -11.801 -6.990 11.877 1.00 98.75 96 ILE A C 1
ATOM 666 O O . ILE A 1 96 ? -12.642 -6.922 12.770 1.00 98.75 96 ILE A O 1
ATOM 670 N N . GLY A 1 97 ? -12.005 -6.537 10.639 1.00 98.50 97 GLY A N 1
ATOM 671 C CA . GLY A 1 97 ? -13.282 -5.983 10.174 1.00 98.50 97 GLY A CA 1
ATOM 672 C C . GLY A 1 97 ? -14.349 -7.072 10.107 1.00 98.50 97 GLY A C 1
ATOM 673 O O . GLY A 1 97 ? -15.173 -7.198 11.009 1.00 98.50 97 GLY A O 1
ATOM 674 N N . GLY A 1 98 ? -14.203 -7.986 9.148 1.00 98.62 98 GLY A N 1
ATOM 675 C CA . GLY A 1 98 ? -15.133 -9.085 8.915 1.00 98.62 98 GLY A CA 1
ATOM 676 C C . GLY A 1 98 ? -15.877 -8.891 7.594 1.00 98.62 98 GLY A C 1
ATOM 677 O O . GLY A 1 98 ? -15.275 -8.466 6.613 1.00 98.62 98 GLY A O 1
ATOM 678 N N . PRO A 1 99 ? -17.131 -9.360 7.467 1.00 98.25 99 PRO A N 1
ATOM 679 C CA . PRO A 1 99 ? -17.936 -9.050 6.295 1.00 98.25 99 PRO A CA 1
ATOM 680 C C . PRO A 1 99 ? -18.569 -7.662 6.376 1.00 98.25 99 PRO A C 1
ATOM 682 O O . PRO A 1 99 ? -19.458 -7.455 7.193 1.00 98.25 99 PRO A O 1
ATOM 685 N N . GLY A 1 100 ? -18.262 -6.791 5.427 1.00 98.56 100 GLY A N 1
ATOM 686 C CA . GLY A 1 100 ? -18.712 -5.408 5.427 1.00 98.56 100 GLY A CA 1
ATOM 687 C C . GLY A 1 100 ? -17.712 -4.536 4.694 1.00 98.56 100 GLY A C 1
ATOM 688 O O . GLY A 1 100 ? -16.668 -5.006 4.279 1.00 98.56 100 GLY A O 1
ATOM 689 N N . ASN A 1 101 ? -18.059 -3.272 4.485 1.00 98.75 101 ASN A N 1
ATOM 690 C CA . ASN A 1 101 ? -17.070 -2.288 4.061 1.00 98.75 101 ASN A CA 1
ATOM 691 C C . ASN A 1 101 ? -16.560 -1.591 5.319 1.00 98.75 101 ASN A C 1
ATOM 693 O O . ASN A 1 101 ? -17.204 -0.646 5.804 1.00 98.75 101 ASN A O 1
ATOM 697 N N . ASP A 1 102 ? -15.437 -2.068 5.833 1.00 98.75 102 ASP A N 1
ATOM 698 C CA . ASP A 1 102 ? -14.912 -1.700 7.135 1.00 98.75 102 ASP A CA 1
ATOM 699 C C . ASP A 1 102 ? -13.848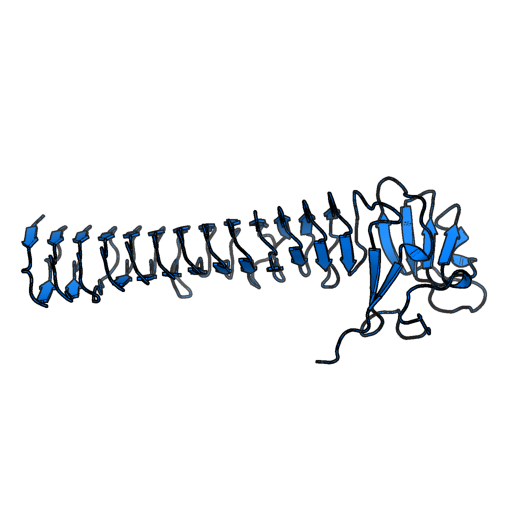 -0.609 7.028 1.00 98.75 102 ASP A C 1
ATOM 701 O O . ASP A 1 102 ? -13.189 -0.394 6.008 1.00 98.75 102 ASP A O 1
ATOM 705 N N . THR A 1 103 ? -13.685 0.148 8.106 1.00 98.25 103 THR A N 1
ATOM 706 C CA . THR A 1 103 ? -12.610 1.131 8.241 1.00 98.25 103 THR A CA 1
ATOM 707 C C . THR A 1 103 ? -11.749 0.772 9.439 1.00 98.25 103 THR A C 1
ATOM 709 O O . THR A 1 103 ? -12.220 0.785 10.575 1.00 98.25 103 THR A O 1
ATOM 712 N N . LEU A 1 104 ? -10.480 0.452 9.193 1.00 97.81 104 LEU A N 1
ATOM 713 C CA . LEU A 1 104 ? -9.540 0.017 10.221 1.00 97.81 104 LEU A CA 1
ATOM 714 C C . LEU A 1 104 ? -8.374 1.001 10.328 1.00 97.81 104 LEU A C 1
ATOM 716 O O . LEU A 1 104 ? -7.630 1.228 9.370 1.00 97.81 104 LEU A O 1
ATOM 720 N N . PHE A 1 105 ? -8.168 1.522 11.532 1.00 94.06 105 PHE A N 1
ATOM 721 C CA . PHE A 1 105 ? -7.042 2.372 11.884 1.00 94.06 105 PHE A CA 1
ATOM 722 C C . PHE A 1 105 ? -6.192 1.683 12.948 1.00 94.06 105 PHE A C 1
ATOM 724 O O . PHE A 1 105 ? -6.625 1.484 14.078 1.00 94.06 105 PHE A O 1
ATOM 731 N N . GLY A 1 106 ? -4.936 1.380 12.622 1.00 90.75 106 GLY A N 1
ATOM 732 C CA . GLY A 1 106 ? -3.967 0.860 13.596 1.00 90.75 106 GLY A CA 1
ATOM 733 C C . GLY A 1 106 ? -3.526 1.903 14.634 1.00 90.75 106 GLY A C 1
ATOM 734 O O . GLY A 1 106 ? -2.702 1.607 15.488 1.00 90.75 106 GLY A O 1
ATOM 735 N N . GLY A 1 107 ? -4.030 3.138 14.538 1.00 83.38 107 GLY A N 1
ATOM 736 C CA . GLY A 1 107 ? -3.811 4.189 15.521 1.00 83.38 107 GLY A CA 1
ATOM 737 C C . GLY A 1 107 ? -3.309 5.510 14.949 1.00 83.38 107 GLY A C 1
ATOM 738 O O . GLY A 1 107 ? -2.424 5.556 14.088 1.00 83.38 107 GLY A O 1
ATOM 739 N N . GLU A 1 108 ? -3.844 6.620 15.474 1.00 65.44 108 GLU A N 1
ATOM 740 C CA . GLU A 1 108 ? -3.416 7.969 15.100 1.00 65.44 108 GLU A CA 1
ATOM 741 C C . GLU A 1 108 ? -2.414 8.616 16.071 1.00 65.44 108 GLU A C 1
ATOM 743 O O . GLU A 1 108 ? -2.498 8.480 17.290 1.00 65.44 108 GLU A O 1
ATOM 748 N N . GLY A 1 109 ? -1.511 9.437 15.519 1.00 55.88 109 GLY A N 1
ATOM 749 C CA . GLY A 1 109 ? -0.777 10.471 16.246 1.00 55.88 109 GLY A CA 1
ATOM 750 C C . GLY A 1 109 ? 0.721 10.224 16.449 1.00 55.88 109 GLY A C 1
ATOM 751 O O . GLY A 1 109 ? 1.211 9.105 16.569 1.00 55.88 109 GLY A O 1
ATOM 752 N N . PHE A 1 110 ? 1.476 11.326 16.548 1.00 47.19 110 PHE A N 1
ATOM 753 C CA . PHE A 1 110 ? 2.887 11.315 16.943 1.00 47.19 110 PHE A CA 1
ATOM 754 C C . PHE A 1 110 ? 3.021 10.829 18.395 1.00 47.19 110 PHE A C 1
ATOM 756 O O . PHE A 1 110 ? 2.923 11.625 19.330 1.00 47.19 110 PHE A O 1
ATOM 763 N N . GLY A 1 111 ? 3.249 9.530 18.580 1.00 53.31 111 GLY A N 1
ATOM 764 C CA . GLY A 1 111 ? 3.383 8.899 19.895 1.00 53.31 111 GLY A CA 1
ATOM 765 C C . GLY A 1 111 ? 2.619 7.586 20.044 1.00 53.31 111 GLY A C 1
ATOM 766 O O . GLY A 1 111 ? 2.939 6.844 20.968 1.00 53.31 111 GLY A O 1
ATOM 767 N N . SER A 1 112 ? 1.685 7.286 19.137 1.00 62.72 112 SER A N 1
ATOM 768 C CA . SER A 1 112 ? 1.083 5.957 19.023 1.00 62.72 112 SER A CA 1
ATOM 769 C C . SER A 1 112 ? 2.106 5.029 18.386 1.00 62.72 112 SER A C 1
ATOM 771 O O . SER A 1 112 ? 2.537 5.234 17.252 1.00 62.72 112 SER A O 1
ATOM 773 N N . SER A 1 113 ? 2.600 4.088 19.184 1.00 70.69 113 SER A N 1
ATOM 774 C CA . SER A 1 113 ? 3.605 3.114 18.784 1.00 70.69 113 SER A CA 1
ATOM 775 C C . SER A 1 113 ? 3.038 1.715 18.948 1.00 70.69 113 SER A C 1
ATOM 777 O O . SER A 1 113 ? 2.777 1.312 20.077 1.00 70.69 113 SER A O 1
ATOM 779 N N . GLY A 1 114 ? 2.977 0.965 17.861 1.00 79.31 114 GLY A N 1
ATOM 780 C CA . GLY A 1 114 ? 2.964 -0.487 17.883 1.00 79.31 114 GLY A CA 1
ATOM 781 C C . GLY A 1 114 ? 2.785 -1.082 16.496 1.00 79.31 114 GLY A C 1
ATOM 782 O O . GLY A 1 114 ? 2.322 -0.436 15.559 1.00 79.31 114 GLY A O 1
ATOM 783 N N . ASN A 1 115 ? 3.319 -2.282 16.351 1.00 89.81 115 ASN A N 1
ATOM 784 C CA . ASN A 1 115 ? 3.305 -3.045 15.119 1.00 89.81 115 ASN A CA 1
ATOM 785 C C . ASN A 1 115 ? 1.945 -3.724 15.020 1.00 89.81 115 ASN A C 1
ATOM 787 O O . ASN A 1 115 ? 1.698 -4.714 15.713 1.00 89.81 115 ASN A O 1
ATOM 791 N N . ASN A 1 116 ? 1.081 -3.171 14.182 1.00 93.31 116 ASN A N 1
ATOM 792 C CA . ASN A 1 116 ? -0.312 -3.574 14.122 1.00 93.31 116 ASN A CA 1
ATOM 793 C C . ASN A 1 116 ? -0.522 -4.703 13.115 1.00 93.31 116 ASN A C 1
ATOM 795 O O . ASN A 1 116 ? 0.236 -4.853 12.151 1.00 93.31 116 ASN A O 1
ATOM 799 N N . VAL A 1 117 ? -1.579 -5.481 13.328 1.00 96.94 117 VAL A N 1
ATOM 800 C CA . VAL A 1 117 ? -2.049 -6.510 12.400 1.00 96.94 117 VAL A CA 1
ATOM 801 C C . VAL A 1 117 ? -3.505 -6.221 12.051 1.00 96.94 117 VAL A C 1
ATOM 803 O O . VAL A 1 117 ? -4.381 -6.321 12.904 1.00 96.94 117 VAL A O 1
ATOM 806 N N . LEU A 1 118 ? -3.765 -5.851 10.800 1.00 98.31 118 LEU A N 1
ATOM 807 C CA . LEU A 1 118 ? -5.084 -5.433 10.334 1.00 98.31 118 LEU A CA 1
ATOM 808 C C . LEU A 1 118 ? -5.583 -6.394 9.250 1.00 98.31 118 LEU A C 1
ATOM 810 O O . LEU A 1 118 ? -4.851 -6.703 8.307 1.00 98.31 118 LEU A O 1
ATOM 814 N N . PHE A 1 119 ? -6.825 -6.846 9.383 1.00 98.81 119 PHE A N 1
ATOM 815 C CA . PHE A 1 119 ? -7.523 -7.679 8.407 1.00 98.81 119 PHE A CA 1
ATOM 816 C C . PHE A 1 119 ? -8.863 -7.026 8.065 1.00 98.81 119 PHE A C 1
ATOM 818 O O . PHE A 1 119 ? -9.698 -6.917 8.961 1.00 98.81 119 PHE A O 1
ATOM 825 N N . GLY A 1 120 ? -9.060 -6.617 6.811 1.00 98.75 120 GLY A N 1
ATOM 826 C CA . GLY A 1 120 ? -10.334 -6.071 6.329 1.00 98.75 120 GLY A CA 1
ATOM 827 C C . GLY A 1 120 ? -11.414 -7.147 6.347 1.00 98.75 120 GLY A C 1
ATOM 828 O O . GLY A 1 120 ? -12.245 -7.180 7.248 1.00 98.75 120 GLY A O 1
ATOM 829 N N . GLY A 1 121 ? -11.264 -8.161 5.498 1.00 98.81 121 GLY A N 1
ATOM 830 C CA . GLY A 1 121 ? -12.160 -9.307 5.453 1.00 98.81 121 GLY A CA 1
ATOM 831 C C . GLY A 1 121 ? -12.818 -9.429 4.092 1.00 98.81 121 GLY A C 1
ATOM 832 O O . GLY A 1 121 ? -12.167 -9.861 3.147 1.00 98.81 121 GLY A O 1
ATOM 833 N N . SER A 1 122 ? -14.125 -9.203 4.010 1.00 98.75 122 SER A N 1
ATOM 834 C CA . SER A 1 122 ? -14.830 -9.215 2.728 1.00 98.75 122 SER A CA 1
ATOM 835 C C . SER A 1 122 ? -15.691 -7.975 2.580 1.00 98.75 122 SER A C 1
ATOM 837 O O . SER A 1 122 ? -16.544 -7.764 3.434 1.00 98.75 122 SER A O 1
ATOM 839 N N . GLY A 1 123 ? -15.622 -7.311 1.437 1.00 98.75 123 GLY A N 1
ATOM 840 C CA . GLY A 1 123 ? -16.205 -6.002 1.180 1.00 98.75 123 GLY A CA 1
ATOM 841 C C . GLY A 1 123 ? -15.093 -5.024 0.815 1.00 98.75 123 GLY A C 1
ATOM 842 O O . GLY A 1 123 ? -13.940 -5.410 0.738 1.00 98.75 123 GLY A O 1
ATOM 843 N N . ASP A 1 124 ? -15.454 -3.786 0.496 1.00 98.88 124 ASP A N 1
ATOM 844 C CA . ASP A 1 124 ? -14.454 -2.788 0.101 1.00 98.88 124 ASP A CA 1
ATOM 845 C C . ASP A 1 124 ? -13.948 -2.066 1.360 1.00 98.88 124 ASP A C 1
ATOM 847 O O . ASP A 1 124 ? -14.638 -1.174 1.881 1.00 98.88 124 ASP A O 1
ATOM 851 N N . ASP A 1 125 ? -12.764 -2.444 1.839 1.00 98.88 125 ASP A N 1
ATOM 852 C CA . ASP A 1 125 ? -12.216 -2.016 3.124 1.00 98.88 125 ASP A CA 1
ATOM 853 C C . ASP A 1 125 ? -11.233 -0.844 3.000 1.00 98.88 125 ASP A C 1
ATOM 855 O O . ASP A 1 125 ? -10.506 -0.666 2.020 1.00 98.88 125 ASP A O 1
ATOM 859 N N . SER A 1 126 ? -11.178 -0.011 4.038 1.00 98.62 126 SER A N 1
ATOM 860 C CA . SER A 1 126 ? -10.228 1.098 4.156 1.00 98.62 126 SER A CA 1
ATOM 861 C C . SER A 1 126 ? -9.307 0.872 5.347 1.00 98.62 126 SER A C 1
ATOM 863 O O . SER A 1 126 ? -9.711 1.053 6.495 1.00 98.62 126 SER A O 1
ATOM 865 N N . ILE A 1 127 ? -8.039 0.561 5.082 1.00 97.94 127 ILE A N 1
ATOM 866 C CA . ILE A 1 127 ? -7.057 0.187 6.101 1.00 97.94 127 ILE A CA 1
ATOM 867 C C . ILE A 1 127 ? -5.913 1.202 6.144 1.00 97.94 127 ILE A C 1
ATOM 869 O O . ILE A 1 127 ? -5.226 1.440 5.149 1.00 97.94 127 ILE A O 1
ATOM 873 N N . ALA A 1 128 ? -5.649 1.762 7.324 1.00 94.56 128 ALA A N 1
ATOM 874 C CA . ALA A 1 128 ? -4.482 2.599 7.585 1.00 94.56 128 ALA A CA 1
ATOM 875 C C . ALA A 1 128 ? -3.680 2.043 8.768 1.00 94.56 128 ALA A C 1
ATOM 877 O O . ALA A 1 128 ? -4.185 1.950 9.889 1.00 94.56 128 ALA A O 1
ATOM 878 N N . THR A 1 129 ? -2.413 1.687 8.538 1.00 90.81 129 THR A N 1
ATOM 879 C CA . THR A 1 129 ? -1.616 0.970 9.549 1.00 90.81 129 THR A CA 1
ATOM 880 C C . THR A 1 129 ? -1.103 1.841 10.698 1.00 90.81 129 THR A C 1
ATOM 882 O O . THR A 1 129 ? -0.751 1.310 11.752 1.00 90.81 129 THR A O 1
ATOM 885 N N . GLY A 1 130 ? -1.088 3.167 10.527 1.00 85.31 130 GLY A N 1
ATOM 886 C CA . GLY A 1 130 ? -0.696 4.136 11.553 1.00 85.31 130 GLY A CA 1
ATOM 887 C C . GLY A 1 130 ? 0.459 5.039 11.114 1.00 85.31 130 GLY A C 1
ATOM 888 O O . GLY A 1 130 ? 0.596 5.357 9.938 1.00 85.31 130 GLY A O 1
ATOM 889 N N . PHE A 1 131 ? 1.286 5.509 12.057 1.00 77.88 131 PHE A N 1
ATOM 890 C CA . PHE A 1 131 ? 2.293 6.548 11.782 1.00 77.88 131 PHE A CA 1
ATOM 891 C C . PHE A 1 131 ? 3.755 6.093 11.824 1.00 77.88 131 PHE A C 1
ATOM 893 O O . PHE A 1 131 ? 4.547 6.643 11.063 1.00 77.88 131 PHE A O 1
ATOM 900 N N . ILE A 1 132 ? 4.155 5.194 12.734 1.00 72.88 132 ILE A N 1
ATOM 901 C CA . ILE A 1 132 ? 5.587 5.011 13.047 1.00 72.88 132 ILE A CA 1
ATOM 902 C C . ILE A 1 132 ? 6.096 3.566 13.166 1.00 72.88 132 ILE A C 1
ATOM 904 O O . ILE A 1 132 ? 7.140 3.349 13.790 1.00 72.88 132 ILE A O 1
ATOM 908 N N . THR A 1 133 ? 5.382 2.580 12.631 1.00 75.06 133 THR A N 1
ATOM 909 C CA . THR A 1 133 ? 5.599 1.168 12.973 1.00 75.06 133 THR A CA 1
ATOM 910 C C . THR A 1 133 ? 5.666 0.233 11.781 1.00 75.06 133 THR A C 1
ATOM 912 O O . THR A 1 133 ? 5.245 0.564 10.682 1.00 75.06 133 THR A O 1
ATOM 915 N N . ASP A 1 134 ? 6.230 -0.951 12.020 1.00 88.69 134 ASP A N 1
ATOM 916 C CA . ASP A 1 134 ? 6.269 -2.028 11.037 1.00 88.69 134 ASP A CA 1
ATOM 917 C C . ASP A 1 134 ? 4.970 -2.824 11.186 1.00 88.69 134 ASP A C 1
ATOM 919 O O . ASP A 1 134 ? 4.859 -3.663 12.086 1.00 88.69 134 ASP A O 1
ATOM 923 N N . SER A 1 135 ? 3.973 -2.542 10.352 1.00 91.69 135 SER A N 1
ATOM 924 C CA . SER A 1 135 ? 2.660 -3.177 10.465 1.00 91.69 135 SER A CA 1
ATOM 925 C C . SER A 1 135 ? 2.373 -4.135 9.315 1.00 91.69 135 SER A C 1
ATOM 927 O O . SER A 1 135 ? 2.996 -4.106 8.252 1.00 91.69 135 SER A O 1
ATOM 929 N N . PHE A 1 136 ? 1.406 -5.012 9.550 1.00 95.69 136 PHE A N 1
ATOM 930 C CA . PHE A 1 136 ? 0.851 -5.913 8.556 1.00 95.69 136 PHE A CA 1
ATOM 931 C C . PHE A 1 136 ? -0.606 -5.533 8.292 1.00 95.69 136 PHE A C 1
ATOM 933 O O . PHE A 1 136 ? -1.391 -5.424 9.233 1.00 95.69 136 PHE A O 1
ATOM 940 N N . ALA A 1 137 ? -0.972 -5.385 7.023 1.00 97.81 137 ALA A N 1
ATOM 941 C CA . ALA A 1 137 ? -2.351 -5.206 6.592 1.00 97.81 137 ALA A CA 1
ATOM 942 C C . ALA A 1 137 ? -2.691 -6.176 5.460 1.00 97.81 137 ALA A C 1
ATOM 944 O O . ALA A 1 137 ? -1.910 -6.334 4.517 1.00 97.81 137 ALA A O 1
ATOM 945 N N . PHE A 1 138 ? -3.868 -6.788 5.555 1.00 98.81 138 PHE A N 1
ATOM 946 C CA . PHE A 1 138 ? -4.475 -7.586 4.497 1.00 98.81 138 PHE A CA 1
ATOM 947 C C . PHE A 1 138 ? -5.903 -7.095 4.244 1.00 98.81 138 PHE A C 1
ATOM 949 O O . PHE A 1 138 ? -6.694 -7.100 5.188 1.00 98.81 138 PHE A O 1
ATOM 956 N N . GLY A 1 139 ? -6.198 -6.667 3.014 1.00 98.81 139 GLY A N 1
ATOM 957 C CA . GLY A 1 139 ? -7.524 -6.218 2.581 1.00 98.81 139 GLY A CA 1
ATOM 958 C C . GLY A 1 139 ? -8.522 -7.369 2.606 1.00 98.81 139 GLY A C 1
ATOM 959 O O . GLY A 1 139 ? -9.299 -7.487 3.549 1.00 98.81 139 GLY A O 1
ATOM 960 N N . GLY A 1 140 ? -8.360 -8.335 1.704 1.00 98.81 140 GLY A N 1
ATOM 961 C CA . GLY A 1 140 ? -9.172 -9.547 1.676 1.00 98.81 140 GLY A CA 1
ATOM 962 C C . GLY A 1 140 ? -9.906 -9.727 0.356 1.00 98.81 140 GLY A C 1
ATOM 963 O O . GLY A 1 140 ? -9.261 -9.871 -0.675 1.00 98.81 140 GLY A O 1
ATOM 964 N N . ASP A 1 141 ? -11.228 -9.879 0.400 1.00 98.81 141 ASP A N 1
ATOM 965 C CA . ASP A 1 141 ? -12.077 -9.925 -0.795 1.00 98.81 141 ASP A CA 1
ATOM 966 C C . ASP A 1 141 ? -12.754 -8.564 -0.988 1.00 98.81 141 ASP A C 1
ATOM 968 O O . ASP A 1 141 ? -13.568 -8.205 -0.152 1.00 98.81 141 ASP A O 1
ATOM 972 N N . GLY A 1 142 ? -12.596 -7.899 -2.126 1.00 98.75 142 GLY A N 1
ATOM 973 C CA . GLY A 1 142 ? -13.208 -6.597 -2.397 1.00 98.75 142 GLY A CA 1
ATOM 974 C C . GLY A 1 142 ? -12.187 -5.624 -2.961 1.00 98.75 142 GLY A C 1
ATOM 975 O O . GLY A 1 142 ? -11.043 -5.986 -3.183 1.00 98.75 142 GLY A O 1
ATOM 976 N N . ASN A 1 143 ? -12.618 -4.408 -3.277 1.00 98.88 143 ASN A N 1
ATOM 977 C CA . ASN A 1 143 ? -11.707 -3.390 -3.789 1.00 98.88 143 ASN A CA 1
ATOM 978 C C . ASN A 1 143 ? -11.207 -2.538 -2.620 1.00 98.88 143 ASN A C 1
ATOM 980 O O . ASN A 1 143 ? -11.850 -1.550 -2.239 1.00 98.88 143 ASN A O 1
ATOM 984 N N . ASP A 1 144 ? -10.057 -2.904 -2.070 1.00 98.88 144 ASP A N 1
ATOM 985 C CA . ASP A 1 144 ? -9.564 -2.370 -0.811 1.00 98.88 144 ASP A CA 1
ATOM 986 C C . ASP A 1 144 ? -8.651 -1.157 -1.004 1.00 98.88 144 ASP A C 1
ATOM 988 O O . ASP A 1 144 ? -7.978 -0.960 -2.018 1.00 98.88 144 ASP A O 1
ATOM 992 N N . THR A 1 145 ? -8.601 -0.291 0.005 1.00 98.75 145 THR A N 1
ATOM 993 C CA . THR A 1 145 ? -7.658 0.829 0.072 1.00 98.75 145 THR A CA 1
ATOM 994 C C . THR A 1 145 ? -6.735 0.654 1.266 1.00 98.75 145 THR A C 1
ATOM 996 O O . THR A 1 145 ? -7.159 0.789 2.412 1.00 98.75 145 THR A O 1
ATOM 999 N N . LEU A 1 146 ? -5.449 0.413 1.006 1.00 97.88 146 LEU A N 1
ATOM 1000 C CA . LEU A 1 146 ? -4.438 0.204 2.041 1.00 97.88 146 LEU A CA 1
ATOM 1001 C C . LEU A 1 146 ? -3.439 1.359 2.051 1.00 97.88 146 LEU A C 1
ATOM 1003 O O . LEU A 1 146 ? -2.823 1.683 1.036 1.00 97.88 146 LEU A O 1
ATOM 1007 N N . THR A 1 147 ? -3.234 1.961 3.220 1.00 94.50 147 THR A N 1
ATOM 1008 C CA . THR A 1 147 ? -2.213 2.992 3.436 1.00 94.50 147 THR A CA 1
ATOM 1009 C C . THR A 1 147 ? -1.247 2.569 4.536 1.00 94.50 147 THR A C 1
ATOM 1011 O O . THR A 1 147 ? -1.640 2.336 5.681 1.00 94.50 147 THR A O 1
ATOM 1014 N N . GLY A 1 148 ? 0.030 2.491 4.170 1.00 91.06 148 GLY A N 1
ATOM 1015 C CA . GLY A 1 148 ? 1.137 2.240 5.082 1.00 91.06 148 GLY A CA 1
ATOM 1016 C C . GLY A 1 148 ? 1.460 3.440 5.966 1.00 91.06 148 GLY A C 1
ATOM 1017 O O . GLY A 1 148 ? 0.904 4.537 5.838 1.00 91.06 148 GLY A O 1
ATOM 1018 N N . SER A 1 149 ? 2.409 3.239 6.864 1.00 86.50 149 SER A N 1
ATOM 1019 C CA . SER A 1 149 ? 2.774 4.219 7.870 1.00 86.50 149 SER A CA 1
ATOM 1020 C C . SER A 1 149 ? 3.730 5.299 7.353 1.00 86.50 149 SER A C 1
ATOM 1022 O O . SER A 1 149 ? 4.468 5.132 6.384 1.00 86.50 149 SER A O 1
ATOM 1024 N N . ASP A 1 150 ? 3.738 6.454 8.024 1.00 80.00 150 ASP A N 1
ATOM 1025 C CA . ASP A 1 150 ? 4.664 7.559 7.727 1.00 80.00 150 ASP A CA 1
ATOM 1026 C C . ASP A 1 150 ? 6.137 7.197 8.022 1.00 80.00 150 ASP A C 1
ATOM 1028 O O . ASP A 1 150 ? 7.060 7.880 7.563 1.00 80.00 150 ASP A O 1
ATOM 1032 N N . THR A 1 151 ? 6.402 6.177 8.835 1.00 77.56 151 THR A N 1
ATOM 1033 C CA . THR A 1 151 ? 7.735 5.608 9.048 1.00 77.56 151 THR A CA 1
ATOM 1034 C C . THR A 1 151 ? 7.597 4.154 9.459 1.00 77.56 151 THR A C 1
ATOM 1036 O O . THR A 1 151 ? 6.802 3.871 10.338 1.00 77.56 151 THR A O 1
ATOM 1039 N N . GLY A 1 152 ? 8.468 3.284 8.969 1.00 80.00 152 GLY A N 1
ATOM 1040 C CA . GLY A 1 152 ? 8.383 1.850 9.253 1.00 80.00 152 GLY A CA 1
ATOM 1041 C C . GLY A 1 152 ? 8.533 1.059 7.966 1.00 80.00 152 GLY A C 1
ATOM 1042 O O . GLY A 1 152 ? 8.633 1.651 6.891 1.00 80.00 152 GLY A O 1
ATOM 1043 N N . SER A 1 153 ? 8.664 -0.253 8.088 1.00 86.94 153 SER A N 1
ATOM 1044 C CA . SER A 1 153 ? 8.669 -1.221 6.993 1.00 86.94 153 SER A CA 1
ATOM 1045 C C . SER A 1 153 ? 7.378 -2.026 7.077 1.00 86.94 153 SER A C 1
ATOM 1047 O O . SER A 1 153 ? 7.307 -3.022 7.796 1.00 86.94 153 SER A O 1
ATOM 1049 N N . ASP A 1 154 ? 6.352 -1.565 6.368 1.00 91.12 154 ASP A N 1
ATOM 1050 C CA . ASP A 1 154 ? 5.049 -2.221 6.361 1.00 91.12 154 ASP A CA 1
ATOM 1051 C C . ASP A 1 154 ? 5.007 -3.404 5.381 1.00 91.12 154 ASP A C 1
ATOM 1053 O O . ASP A 1 154 ? 5.780 -3.501 4.422 1.00 91.12 154 ASP A O 1
ATOM 1057 N N . THR A 1 155 ? 4.073 -4.320 5.622 1.00 95.19 155 THR A N 1
ATOM 1058 C CA . THR A 1 155 ? 3.619 -5.312 4.645 1.00 95.19 155 THR A CA 1
ATOM 1059 C C . THR A 1 155 ? 2.147 -5.062 4.366 1.00 95.19 155 THR A C 1
ATOM 1061 O O . THR A 1 155 ? 1.315 -5.282 5.245 1.00 95.19 155 THR A O 1
ATOM 1064 N N . LEU A 1 156 ? 1.838 -4.604 3.156 1.00 97.50 156 LEU A N 1
ATOM 1065 C CA . LEU A 1 156 ? 0.477 -4.323 2.708 1.00 97.50 156 LEU A CA 1
ATOM 1066 C C . LEU A 1 156 ? 0.115 -5.307 1.601 1.00 97.50 156 LEU A C 1
ATOM 1068 O O . LEU A 1 156 ? 0.859 -5.450 0.627 1.00 97.50 156 LEU A O 1
ATOM 1072 N N . ILE A 1 157 ? -1.008 -5.992 1.771 1.00 98.81 157 ILE A N 1
ATOM 1073 C CA . ILE A 1 157 ? -1.494 -7.000 0.838 1.00 98.81 157 ILE A CA 1
ATOM 1074 C C . ILE A 1 157 ? -2.955 -6.681 0.517 1.00 98.81 157 ILE A C 1
ATOM 1076 O O . ILE A 1 157 ? -3.762 -6.673 1.439 1.00 98.81 157 ILE A O 1
ATOM 1080 N N . GLY A 1 158 ? -3.274 -6.436 -0.752 1.00 98.75 158 GLY A N 1
ATOM 1081 C CA . GLY A 1 158 ? -4.631 -6.165 -1.228 1.00 98.75 158 GLY A CA 1
ATOM 1082 C C . GLY A 1 158 ? -5.527 -7.393 -1.073 1.00 98.75 158 GLY A C 1
ATOM 1083 O O . GLY A 1 158 ? -6.177 -7.557 -0.045 1.00 98.75 158 GLY A O 1
ATOM 1084 N N . GLY A 1 159 ? -5.403 -8.361 -1.979 1.00 98.81 159 GLY A N 1
ATOM 1085 C CA . GLY A 1 159 ? -6.174 -9.597 -1.934 1.00 98.81 159 GLY A CA 1
ATOM 1086 C C . GLY A 1 159 ? -6.860 -9.892 -3.259 1.00 98.81 159 GLY A C 1
ATOM 1087 O O . GLY A 1 159 ? -6.201 -10.012 -4.284 1.00 98.81 159 GLY A O 1
ATOM 1088 N N . ASN A 1 160 ? -8.157 -10.175 -3.218 1.00 98.75 160 ASN A N 1
ATOM 1089 C CA . ASN A 1 160 ? -8.964 -10.350 -4.416 1.00 98.75 160 ASN A CA 1
ATOM 1090 C C . ASN A 1 160 ? -9.748 -9.065 -4.665 1.00 98.75 160 ASN A C 1
ATOM 1092 O O . ASN A 1 160 ? -10.568 -8.725 -3.828 1.00 98.75 160 ASN A O 1
ATOM 1096 N N . GLY A 1 161 ? -9.671 -8.499 -5.860 1.00 98.75 161 GLY A N 1
ATOM 1097 C CA . GLY A 1 161 ? -10.355 -7.263 -6.225 1.00 98.75 161 GLY A CA 1
ATOM 1098 C C . GLY A 1 161 ? -9.356 -6.231 -6.723 1.00 98.75 161 GLY A C 1
ATOM 1099 O O . GLY A 1 161 ? -8.162 -6.482 -6.738 1.00 98.75 161 GLY A O 1
ATOM 1100 N N . ASP A 1 162 ? -9.861 -5.108 -7.221 1.00 98.88 162 ASP A N 1
ATOM 1101 C CA . ASP A 1 162 ? -9.003 -4.056 -7.766 1.00 98.88 162 ASP A CA 1
ATOM 1102 C C . ASP A 1 162 ? -8.576 -3.127 -6.616 1.00 98.88 162 ASP A C 1
ATOM 1104 O O . ASP A 1 162 ? -9.340 -2.233 -6.219 1.00 98.88 162 ASP A O 1
ATOM 1108 N N . ASP A 1 163 ? -7.375 -3.337 -6.079 1.00 98.88 163 ASP A N 1
ATOM 1109 C CA . ASP A 1 163 ? -6.924 -2.703 -4.842 1.00 98.88 163 ASP A CA 1
ATOM 1110 C C . ASP A 1 163 ? -6.122 -1.417 -5.079 1.00 98.88 163 ASP A C 1
ATOM 1112 O O . ASP A 1 163 ? -5.421 -1.224 -6.075 1.00 98.88 163 ASP A O 1
ATOM 1116 N N . SER A 1 164 ? -6.183 -0.500 -4.115 1.00 98.69 164 SER A N 1
ATOM 1117 C CA . SER A 1 164 ? -5.386 0.728 -4.081 1.00 98.69 164 SER A CA 1
ATOM 1118 C C . SER A 1 164 ? -4.431 0.701 -2.893 1.00 98.69 164 SER A C 1
ATOM 1120 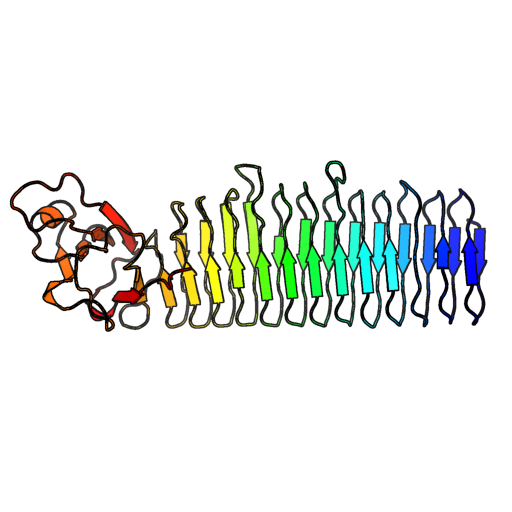O O . SER A 1 164 ? -4.808 1.025 -1.764 1.00 98.69 164 SER A O 1
ATOM 1122 N N . ILE A 1 165 ? -3.157 0.416 -3.153 1.00 98.19 165 ILE A N 1
ATOM 1123 C CA . ILE A 1 165 ? -2.126 0.286 -2.122 1.00 98.19 165 ILE A CA 1
ATOM 1124 C C . ILE A 1 165 ? -1.152 1.463 -2.187 1.00 98.19 165 ILE A C 1
ATOM 1126 O O . ILE A 1 165 ? -0.492 1.717 -3.194 1.00 98.19 165 ILE A O 1
ATOM 1130 N N . ASN A 1 166 ? -1.004 2.164 -1.068 1.00 94.62 166 ASN A N 1
ATOM 1131 C CA . ASN A 1 166 ? -0.044 3.245 -0.905 1.00 94.62 166 ASN A CA 1
ATOM 1132 C C . ASN A 1 166 ? 0.900 2.936 0.261 1.00 94.62 166 ASN A C 1
ATOM 1134 O O . ASN A 1 166 ? 0.505 3.004 1.422 1.00 94.62 166 ASN A O 1
ATOM 1138 N N . GLY A 1 167 ? 2.172 2.671 -0.038 1.00 90.81 167 GLY A N 1
ATOM 1139 C CA . GLY A 1 167 ? 3.231 2.498 0.964 1.00 90.81 167 GLY A CA 1
ATOM 1140 C C . GLY A 1 167 ? 3.536 3.759 1.789 1.00 90.81 167 GLY A C 1
ATOM 1141 O O . GLY A 1 167 ? 4.262 3.668 2.773 1.00 90.81 167 GLY A O 1
ATOM 1142 N N . ASN A 1 168 ? 2.938 4.903 1.422 1.00 82.25 168 ASN A N 1
ATOM 1143 C CA . ASN A 1 168 ? 3.024 6.228 2.038 1.00 82.25 168 ASN A CA 1
ATOM 1144 C C . ASN A 1 168 ? 4.377 6.954 1.830 1.00 82.25 168 ASN A C 1
ATOM 1146 O O . ASN A 1 168 ? 5.399 6.405 1.435 1.00 82.25 168 ASN A O 1
ATOM 1150 N N . ASN A 1 169 ? 4.386 8.273 2.036 1.00 64.88 169 ASN A N 1
ATOM 1151 C CA . ASN A 1 169 ? 5.474 9.206 1.728 1.00 64.88 169 ASN A CA 1
ATOM 1152 C C . ASN A 1 169 ? 6.528 9.298 2.841 1.00 64.88 169 ASN A C 1
ATOM 1154 O O . ASN A 1 169 ? 6.995 10.399 3.155 1.00 64.88 169 ASN A O 1
ATOM 1158 N N . GLY A 1 170 ? 6.860 8.178 3.478 1.00 59.12 170 GLY A N 1
ATOM 1159 C CA . GLY A 1 170 ? 7.423 8.203 4.819 1.00 59.12 170 GLY A CA 1
ATOM 1160 C C . GLY A 1 170 ? 8.666 9.085 5.017 1.00 59.12 170 GLY A C 1
ATOM 1161 O O . GLY A 1 170 ? 9.551 9.154 4.182 1.00 59.12 170 GLY A O 1
ATOM 1162 N N . ARG A 1 171 ? 8.794 9.790 6.148 1.00 62.12 171 ARG A N 1
ATOM 1163 C CA . ARG A 1 171 ? 9.912 10.741 6.400 1.00 62.12 171 ARG A CA 1
ATOM 1164 C C . ARG A 1 171 ? 11.235 10.062 6.787 1.00 62.12 171 ARG A C 1
ATOM 1166 O O . ARG A 1 171 ? 12.152 10.741 7.260 1.00 62.12 171 ARG A O 1
ATOM 1173 N N . SER A 1 172 ? 11.328 8.741 6.639 1.00 60.50 172 SER A N 1
ATOM 1174 C CA . SER A 1 172 ? 12.452 7.924 7.096 1.00 60.50 172 SER A CA 1
ATOM 1175 C C . SER A 1 172 ? 13.122 7.215 5.923 1.00 60.50 172 SER A C 1
ATOM 1177 O O . SER A 1 172 ? 12.510 6.407 5.238 1.00 60.50 172 SER A O 1
ATOM 1179 N N . PHE A 1 173 ? 14.403 7.509 5.708 1.00 57.88 173 PHE A N 1
ATOM 1180 C CA . PHE A 1 173 ? 15.217 6.834 4.700 1.00 57.88 173 PHE A CA 1
ATOM 1181 C C . PHE A 1 173 ? 15.566 5.409 5.155 1.00 57.88 173 PHE A C 1
ATOM 1183 O O . PHE A 1 173 ? 16.071 5.231 6.266 1.00 57.88 173 PHE A O 1
ATOM 1190 N N . GLY A 1 174 ? 15.400 4.421 4.270 1.00 60.22 174 GLY A N 1
ATOM 1191 C CA . GLY A 1 174 ? 15.920 3.058 4.460 1.00 60.22 174 GLY A CA 1
ATOM 1192 C C . GLY A 1 174 ? 14.948 2.038 5.058 1.00 60.22 174 GLY A C 1
ATOM 1193 O O . GLY A 1 174 ? 15.398 0.982 5.501 1.00 60.22 174 GLY A O 1
ATOM 1194 N N . SER A 1 175 ? 13.651 2.342 5.079 1.00 73.06 175 SER A N 1
ATOM 1195 C CA . SER A 1 175 ? 12.602 1.332 5.252 1.00 73.06 175 SER A CA 1
ATOM 1196 C C . SER A 1 175 ? 12.486 0.442 4.016 1.00 73.06 175 SER A C 1
ATOM 1198 O O . SER A 1 175 ? 12.664 0.942 2.902 1.00 73.06 175 SER A O 1
ATOM 1200 N N . ASN A 1 176 ? 12.135 -0.832 4.219 1.00 82.50 176 ASN A N 1
ATOM 1201 C CA . ASN A 1 176 ? 11.842 -1.765 3.134 1.00 82.50 176 ASN A CA 1
ATOM 1202 C C . ASN A 1 176 ? 10.389 -2.240 3.200 1.00 82.50 176 ASN A C 1
ATOM 1204 O O . ASN A 1 176 ? 10.094 -3.191 3.923 1.00 82.50 176 ASN A O 1
ATOM 1208 N N . THR A 1 177 ? 9.506 -1.597 2.443 1.00 89.88 177 THR A N 1
ATOM 1209 C CA . THR A 1 177 ? 8.074 -1.918 2.440 1.00 89.88 177 THR A CA 1
ATOM 1210 C C . THR A 1 177 ? 7.776 -3.007 1.411 1.00 89.88 177 THR A C 1
ATOM 1212 O O . THR A 1 177 ? 8.315 -3.001 0.301 1.00 89.88 177 THR A O 1
ATOM 1215 N N . LEU A 1 178 ? 6.933 -3.966 1.787 1.00 95.06 178 LEU A N 1
ATOM 1216 C CA . LEU A 1 178 ? 6.424 -5.009 0.900 1.00 95.06 178 LEU A CA 1
ATOM 1217 C C . LEU A 1 178 ? 4.982 -4.678 0.519 1.00 95.06 178 LEU A C 1
ATOM 1219 O O . LEU A 1 178 ? 4.125 -4.604 1.396 1.00 95.06 178 LEU A O 1
ATOM 1223 N N . LEU A 1 179 ? 4.731 -4.503 -0.775 1.00 97.62 179 LEU A N 1
ATOM 1224 C CA . LEU A 1 179 ? 3.418 -4.185 -1.328 1.00 97.62 179 LEU A CA 1
ATOM 1225 C C . LEU A 1 179 ? 3.013 -5.289 -2.305 1.00 97.62 179 LEU A C 1
ATOM 1227 O O . LEU A 1 179 ? 3.784 -5.616 -3.210 1.00 97.62 179 LEU A O 1
ATOM 1231 N N . ILE A 1 180 ? 1.843 -5.889 -2.099 1.00 98.81 180 ILE A N 1
ATOM 1232 C CA . ILE A 1 180 ? 1.353 -7.011 -2.907 1.00 98.81 180 ILE A CA 1
ATOM 1233 C C . ILE A 1 180 ? -0.113 -6.764 -3.268 1.00 98.81 180 ILE A C 1
ATOM 1235 O O . ILE A 1 180 ? -0.929 -6.678 -2.357 1.00 98.81 180 ILE A O 1
ATOM 1239 N N . GLY A 1 181 ? -0.442 -6.701 -4.555 1.00 98.75 181 GLY A N 1
ATOM 1240 C CA . GLY A 1 181 ? -1.822 -6.605 -5.041 1.00 98.75 181 GLY A CA 1
ATOM 1241 C C . GLY A 1 181 ? -2.578 -7.929 -4.890 1.00 98.75 181 GLY A C 1
ATOM 1242 O O . GLY A 1 181 ? -3.426 -8.058 -4.017 1.00 98.75 181 GLY A O 1
ATOM 1243 N N . GLN A 1 182 ? -2.068 -8.981 -5.540 1.00 98.69 182 GLN A N 1
ATOM 1244 C CA . GLN A 1 182 ? -2.650 -10.322 -5.712 1.00 98.69 182 GLN A CA 1
ATOM 1245 C C . GLN A 1 182 ? -3.567 -10.461 -6.930 1.00 98.69 182 GLN A C 1
ATOM 1247 O O . GLN A 1 182 ? -3.019 -10.630 -8.007 1.00 98.69 182 GLN A O 1
ATOM 1252 N N . ASP A 1 183 ? -4.883 -10.610 -6.793 1.00 98.69 183 ASP A N 1
ATOM 1253 C CA . ASP A 1 183 ? -5.775 -10.907 -7.920 1.00 98.69 183 ASP A CA 1
ATOM 1254 C C . ASP A 1 183 ? -6.677 -9.693 -8.188 1.00 98.69 183 ASP A C 1
ATOM 1256 O O . ASP A 1 183 ? -7.589 -9.464 -7.413 1.00 98.69 183 ASP A O 1
ATOM 1260 N N . GLY A 1 184 ? -6.544 -9.024 -9.330 1.00 98.75 184 GLY A N 1
ATOM 1261 C CA . GLY A 1 184 ? -7.335 -7.847 -9.702 1.00 98.75 184 GLY A CA 1
ATOM 1262 C C . GLY A 1 184 ? -6.482 -6.834 -10.457 1.00 98.75 184 GLY A C 1
ATOM 1263 O O . GLY A 1 184 ? -5.290 -7.038 -10.615 1.00 98.75 184 GLY A O 1
ATOM 1264 N N . ASP A 1 185 ? -7.089 -5.786 -11.009 1.00 98.88 185 ASP A N 1
ATOM 1265 C CA . ASP A 1 185 ? -6.330 -4.720 -11.674 1.00 98.88 185 ASP A CA 1
ATOM 1266 C C . ASP A 1 185 ? -5.865 -3.699 -10.611 1.00 98.88 185 ASP A C 1
ATOM 1268 O O . ASP A 1 185 ? -6.554 -2.710 -10.330 1.00 98.88 185 ASP A O 1
ATOM 1272 N N . ASP A 1 186 ? -4.697 -3.933 -10.008 1.00 98.88 186 ASP A N 1
ATOM 1273 C CA . ASP A 1 186 ? -4.256 -3.226 -8.803 1.00 98.88 186 ASP A CA 1
ATOM 1274 C C . ASP A 1 186 ? -3.521 -1.913 -9.096 1.00 98.88 186 ASP A C 1
ATOM 1276 O O . ASP A 1 186 ? -2.779 -1.764 -10.066 1.00 98.88 186 ASP A O 1
ATOM 1280 N N . THR A 1 187 ? -3.661 -0.925 -8.212 1.00 98.81 187 THR A N 1
ATOM 1281 C CA . THR A 1 187 ? -2.871 0.314 -8.231 1.00 98.81 187 THR A CA 1
ATOM 1282 C C . THR A 1 187 ? -1.964 0.380 -7.011 1.00 98.81 187 THR A C 1
ATOM 1284 O O . THR A 1 187 ? -2.432 0.571 -5.890 1.00 98.81 187 THR A O 1
ATOM 1287 N N . ILE A 1 188 ? -0.648 0.305 -7.224 1.00 98.38 188 ILE A N 1
ATOM 1288 C CA . ILE A 1 188 ? 0.339 0.279 -6.137 1.00 98.38 188 ILE A CA 1
ATOM 1289 C C . ILE A 1 188 ? 1.342 1.425 -6.271 1.00 98.38 188 ILE A C 1
ATOM 1291 O O . ILE A 1 188 ? 2.018 1.577 -7.290 1.00 98.38 188 ILE A O 1
ATOM 1295 N N . ASN A 1 189 ? 1.485 2.211 -5.202 1.00 95.31 189 ASN A N 1
ATOM 1296 C CA . ASN A 1 189 ? 2.476 3.278 -5.085 1.00 95.31 189 ASN A CA 1
ATOM 1297 C C . ASN A 1 189 ? 3.384 3.051 -3.866 1.00 95.31 189 ASN A C 1
ATOM 1299 O O . ASN A 1 189 ? 2.918 3.047 -2.728 1.00 95.31 189 ASN A O 1
ATOM 1303 N N . GLY A 1 190 ? 4.686 2.903 -4.109 1.00 91.81 190 GLY A N 1
ATOM 1304 C CA . GLY A 1 190 ? 5.729 2.688 -3.105 1.00 91.81 190 GLY A CA 1
ATOM 1305 C C . GLY A 1 190 ? 6.101 3.913 -2.266 1.00 91.81 190 GLY A C 1
ATOM 1306 O O . GLY A 1 190 ? 6.773 3.777 -1.246 1.00 91.81 190 GLY A O 1
ATOM 1307 N N . GLY A 1 191 ? 5.657 5.113 -2.642 1.00 88.31 191 GLY A N 1
ATOM 1308 C CA . GLY A 1 191 ? 5.984 6.343 -1.925 1.00 88.31 191 GLY A CA 1
ATOM 1309 C C . GLY A 1 191 ? 7.397 6.866 -2.207 1.00 88.31 191 GLY A C 1
ATOM 1310 O O . GLY A 1 191 ? 8.069 6.464 -3.140 1.00 88.31 191 GLY A O 1
ATOM 1311 N N . SER A 1 192 ? 7.863 7.864 -1.452 1.00 85.12 192 SER A N 1
ATOM 1312 C CA . SER A 1 192 ? 9.033 8.670 -1.870 1.00 85.12 192 SER A CA 1
ATOM 1313 C C . SER A 1 192 ? 10.378 8.308 -1.224 1.00 85.12 192 SER A C 1
ATOM 1315 O O . SER A 1 192 ? 11.400 8.848 -1.646 1.00 85.12 192 SER A O 1
ATOM 1317 N N . PHE A 1 193 ? 10.418 7.490 -0.170 1.00 81.56 193 PHE A N 1
ATOM 1318 C CA . PHE A 1 193 ? 11.615 7.403 0.691 1.00 81.56 193 PHE A CA 1
ATOM 1319 C C . PHE A 1 193 ? 11.985 5.994 1.190 1.00 81.56 193 PHE A C 1
ATOM 1321 O O . PHE A 1 193 ? 13.077 5.825 1.748 1.00 81.56 193 PHE A O 1
ATOM 1328 N N . SER A 1 194 ? 11.119 5.001 0.992 1.00 82.31 194 SER A N 1
ATOM 1329 C CA . SER A 1 194 ? 11.388 3.578 1.227 1.00 82.31 194 SER A CA 1
ATOM 1330 C C . SER A 1 194 ? 11.925 2.918 -0.040 1.00 82.31 194 SER A C 1
ATOM 1332 O O . SER A 1 194 ? 11.622 3.362 -1.139 1.00 82.31 194 SER A O 1
ATOM 1334 N N . SER A 1 195 ? 12.733 1.868 0.120 1.00 88.94 195 SER A N 1
ATOM 1335 C CA . SER A 1 195 ? 12.995 0.922 -0.969 1.00 88.94 195 SER A CA 1
ATOM 1336 C C . SER A 1 195 ? 11.901 -0.133 -0.943 1.00 88.94 195 SER A C 1
ATOM 1338 O O . SER A 1 195 ? 11.749 -0.836 0.052 1.00 88.94 195 SER A O 1
ATOM 1340 N N . ASN A 1 196 ? 11.132 -0.258 -2.009 1.00 91.94 196 ASN A N 1
ATOM 1341 C CA . ASN A 1 196 ? 9.928 -1.074 -2.016 1.00 91.94 196 ASN A CA 1
ATOM 1342 C C . ASN A 1 196 ? 10.149 -2.373 -2.788 1.00 91.94 196 ASN A C 1
ATOM 1344 O O . ASN A 1 196 ? 10.828 -2.402 -3.814 1.00 91.94 196 ASN A O 1
ATOM 1348 N N . ASN A 1 197 ? 9.543 -3.449 -2.292 1.00 95.56 197 ASN A N 1
ATOM 1349 C CA . ASN A 1 197 ? 9.308 -4.653 -3.076 1.00 95.56 197 ASN A CA 1
ATOM 1350 C C . ASN A 1 197 ? 7.828 -4.661 -3.453 1.00 95.56 197 ASN A C 1
ATOM 1352 O O . ASN A 1 197 ? 6.978 -4.842 -2.581 1.00 95.56 197 ASN A O 1
ATOM 1356 N N . ILE A 1 198 ? 7.541 -4.443 -4.731 1.00 98.00 198 ILE A N 1
ATOM 1357 C CA . ILE A 1 198 ? 6.193 -4.303 -5.270 1.00 98.00 198 ILE A CA 1
ATOM 1358 C C . ILE A 1 198 ? 5.888 -5.500 -6.161 1.00 98.00 198 ILE A C 1
ATOM 1360 O O . ILE A 1 198 ? 6.658 -5.810 -7.072 1.00 98.00 198 ILE A O 1
ATOM 1364 N N . PHE A 1 199 ? 4.760 -6.150 -5.897 1.00 98.81 199 PHE A N 1
ATOM 1365 C CA . PHE A 1 199 ? 4.242 -7.263 -6.681 1.00 98.81 199 PHE A CA 1
ATOM 1366 C C . PHE A 1 199 ? 2.790 -6.958 -7.052 1.00 98.81 199 PHE A C 1
ATOM 1368 O O . PHE A 1 199 ? 1.967 -6.852 -6.146 1.00 98.81 199 PHE A O 1
ATOM 1375 N N . GLY A 1 200 ? 2.491 -6.812 -8.343 1.00 98.69 200 GLY A N 1
ATOM 1376 C CA . GLY A 1 200 ? 1.124 -6.631 -8.838 1.00 98.69 200 GLY A CA 1
ATOM 1377 C C . GLY A 1 200 ? 0.315 -7.906 -8.621 1.00 98.69 200 GLY A C 1
ATOM 1378 O O . GLY A 1 200 ? -0.404 -8.025 -7.636 1.00 98.69 200 GLY A O 1
ATOM 1379 N N . GLY A 1 201 ? 0.616 -8.953 -9.385 1.00 98.75 201 GLY A N 1
ATOM 1380 C CA . GLY A 1 201 ? 0.043 -10.279 -9.189 1.00 98.75 201 GLY A CA 1
ATOM 1381 C C . GLY A 1 201 ? -0.632 -10.797 -10.449 1.00 98.75 201 GLY A C 1
ATOM 1382 O O . GLY A 1 201 ? 0.057 -11.200 -11.381 1.00 98.75 201 GLY A O 1
ATOM 1383 N N . ARG A 1 202 ? -1.951 -10.951 -10.444 1.00 98.81 202 ARG A N 1
ATOM 1384 C CA . ARG A 1 202 ? -2.774 -11.247 -11.616 1.00 98.81 202 ARG A CA 1
ATOM 1385 C C . ARG A 1 202 ? -3.657 -10.045 -11.876 1.00 98.81 202 ARG A C 1
ATOM 1387 O O . ARG A 1 202 ? -4.396 -9.687 -10.983 1.00 98.81 202 ARG A O 1
ATOM 1394 N N . GLY A 1 203 ? -3.775 -9.650 -13.130 1.00 98.75 203 GLY A N 1
ATOM 1395 C CA . GLY A 1 203 ? -4.559 -8.493 -13.534 1.00 98.75 203 GLY A CA 1
ATOM 1396 C C . GLY A 1 203 ? -3.675 -7.547 -14.320 1.00 98.75 203 GLY A C 1
ATOM 1397 O O . GLY A 1 203 ? -2.571 -7.908 -14.701 1.00 98.75 203 GLY A O 1
ATOM 1398 N N . ASN A 1 204 ? -4.208 -6.395 -14.692 1.00 98.81 204 ASN A N 1
ATOM 1399 C CA . ASN A 1 204 ? -3.458 -5.363 -15.396 1.00 98.81 204 ASN A CA 1
ATOM 1400 C C . ASN A 1 204 ? -3.097 -4.282 -14.383 1.00 98.81 204 ASN A C 1
ATOM 1402 O O . ASN A 1 204 ? -3.882 -3.357 -14.147 1.00 98.81 204 ASN A O 1
ATOM 1406 N N . ASP A 1 205 ? -1.917 -4.407 -13.796 1.00 98.88 205 ASP A N 1
ATOM 1407 C CA . ASP A 1 205 ? -1.550 -3.628 -12.623 1.00 98.88 205 ASP A CA 1
ATOM 1408 C C . ASP A 1 205 ? -0.896 -2.294 -13.006 1.00 98.88 205 ASP A C 1
ATOM 1410 O O . ASP A 1 205 ? -0.200 -2.167 -14.012 1.00 98.88 205 ASP A O 1
ATOM 1414 N N . SER A 1 206 ? -1.090 -1.266 -12.183 1.00 98.62 206 SER A N 1
ATOM 1415 C CA . SER A 1 206 ? -0.438 0.040 -12.291 1.00 98.62 206 SER A CA 1
ATOM 1416 C C . SER A 1 206 ? 0.507 0.240 -11.111 1.00 98.62 206 SER A C 1
ATOM 1418 O O . SER A 1 206 ? 0.082 0.576 -10.004 1.00 98.62 206 SER A O 1
ATOM 1420 N N . LEU A 1 207 ? 1.806 0.096 -11.355 1.00 98.38 207 LEU A N 1
ATOM 1421 C CA . LEU A 1 207 ? 2.826 -0.003 -10.315 1.00 98.38 207 LEU A CA 1
ATOM 1422 C C . LEU A 1 207 ? 3.818 1.159 -10.391 1.00 98.38 207 LEU A C 1
ATOM 1424 O O . LEU A 1 207 ? 4.383 1.432 -11.447 1.00 98.38 207 LEU A O 1
ATOM 1428 N N . SER A 1 208 ? 4.104 1.807 -9.262 1.00 95.62 208 SER A N 1
ATOM 1429 C CA . SER A 1 208 ? 5.182 2.797 -9.164 1.00 95.62 208 SER A CA 1
ATOM 1430 C C . SER A 1 208 ? 5.958 2.655 -7.862 1.00 95.62 208 SER A C 1
ATOM 1432 O O . SER A 1 208 ? 5.369 2.611 -6.786 1.00 95.62 208 SER A O 1
ATOM 1434 N N . GLY A 1 209 ? 7.286 2.592 -7.962 1.00 90.81 209 GLY A N 1
ATOM 1435 C CA . GLY A 1 209 ? 8.190 2.444 -6.818 1.00 90.81 209 GLY A CA 1
ATOM 1436 C C . GLY A 1 209 ? 8.462 3.750 -6.073 1.00 90.81 209 GLY A C 1
ATOM 1437 O O . GLY A 1 209 ? 8.439 3.775 -4.844 1.00 90.81 209 GLY A O 1
ATOM 1438 N N . GLY A 1 210 ? 8.627 4.847 -6.819 1.00 90.31 210 GLY A N 1
ATOM 1439 C CA . GLY A 1 210 ? 8.942 6.160 -6.275 1.00 90.31 210 GLY A CA 1
ATOM 1440 C C . GLY A 1 210 ? 10.364 6.633 -6.564 1.00 90.31 210 GLY A C 1
ATOM 1441 O O . GLY A 1 210 ? 10.860 6.518 -7.679 1.00 90.31 210 GLY A O 1
ATOM 1442 N N . VAL A 1 211 ? 10.985 7.317 -5.596 1.00 88.69 211 VAL A N 1
ATOM 1443 C CA . VAL A 1 211 ? 12.250 8.060 -5.811 1.00 88.69 211 VAL A CA 1
ATOM 1444 C C . VAL A 1 211 ? 13.493 7.234 -5.460 1.00 88.69 211 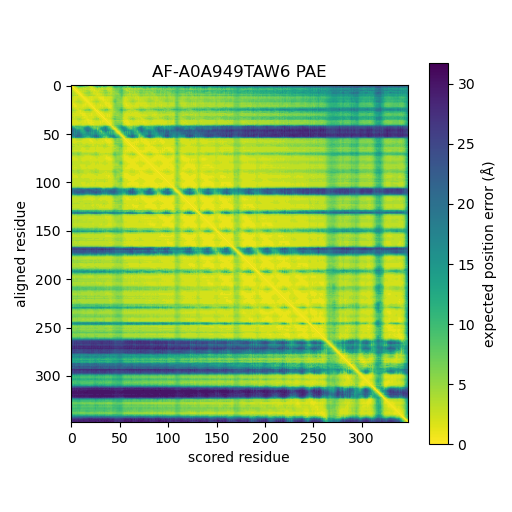VAL A C 1
ATOM 1446 O O . VAL A 1 211 ? 14.607 7.570 -5.878 1.00 88.69 211 VAL A O 1
ATOM 1449 N N . VAL A 1 212 ? 13.338 6.215 -4.621 1.00 90.62 212 VAL A N 1
ATOM 1450 C CA . VAL A 1 212 ? 14.436 5.372 -4.126 1.00 90.62 212 VAL A CA 1
ATOM 1451 C C . VAL A 1 212 ? 14.544 4.135 -5.022 1.00 90.62 212 VAL A C 1
ATOM 1453 O O . VAL A 1 212 ? 13.762 3.984 -5.935 1.00 90.62 212 VAL A O 1
ATOM 1456 N N . ASN A 1 213 ? 15.570 3.302 -4.849 1.00 92.75 213 ASN A N 1
ATOM 1457 C CA . ASN A 1 213 ? 15.696 2.075 -5.629 1.00 92.75 213 ASN A CA 1
ATOM 1458 C C . ASN A 1 213 ? 14.642 1.052 -5.186 1.00 92.75 213 ASN A C 1
ATOM 1460 O O . ASN A 1 213 ? 14.663 0.629 -4.022 1.00 92.75 213 ASN A O 1
ATOM 1464 N N . ASP A 1 214 ? 13.834 0.601 -6.134 1.00 94.25 214 ASP A N 1
ATOM 1465 C CA . ASP A 1 214 ? 12.741 -0.339 -5.920 1.00 94.25 214 ASP A CA 1
ATOM 1466 C C . ASP A 1 214 ? 12.921 -1.634 -6.728 1.00 94.25 214 ASP A C 1
ATOM 1468 O O . ASP A 1 214 ? 13.626 -1.695 -7.742 1.00 94.25 214 ASP A O 1
ATOM 1472 N N . LEU A 1 215 ? 12.271 -2.699 -6.262 1.00 96.31 215 LEU A N 1
ATOM 1473 C CA . LEU A 1 215 ? 12.036 -3.927 -7.015 1.00 96.31 215 LEU A CA 1
ATOM 1474 C C . LEU A 1 215 ? 10.551 -3.983 -7.362 1.00 96.31 215 LEU A C 1
ATOM 1476 O O . LEU A 1 215 ? 9.721 -4.054 -6.459 1.00 96.31 215 LEU A O 1
ATOM 1480 N N . ILE A 1 216 ? 10.225 -3.999 -8.652 1.00 98.31 216 ILE A N 1
ATOM 1481 C CA . ILE A 1 216 ? 8.844 -4.021 -9.136 1.00 98.31 216 ILE A CA 1
ATOM 1482 C C . ILE A 1 216 ? 8.646 -5.229 -10.047 1.00 98.31 216 ILE A C 1
ATOM 1484 O O . ILE A 1 216 ? 9.412 -5.440 -10.993 1.00 98.31 216 ILE A O 1
ATOM 1488 N N . VAL A 1 217 ? 7.618 -6.018 -9.749 1.00 98.75 217 VAL A N 1
ATOM 1489 C CA . VAL A 1 217 ? 7.182 -7.167 -10.541 1.00 98.75 217 VAL A CA 1
ATOM 1490 C C . VAL A 1 217 ? 5.703 -6.988 -10.872 1.00 98.75 217 VAL A C 1
ATOM 1492 O O . VAL A 1 217 ? 4.899 -6.933 -9.947 1.00 98.75 217 VAL A O 1
ATOM 1495 N N . GLY A 1 218 ? 5.374 -6.909 -12.163 1.00 98.62 218 GLY A N 1
ATOM 1496 C CA . GLY A 1 218 ? 4.002 -6.868 -12.682 1.00 98.62 218 GLY A CA 1
ATOM 1497 C C . GLY A 1 218 ? 3.258 -8.155 -12.345 1.00 98.62 218 GLY A C 1
ATOM 1498 O O . GLY A 1 218 ? 2.602 -8.250 -11.314 1.00 98.62 218 GLY A O 1
ATOM 1499 N N . GLY A 1 219 ? 3.526 -9.211 -13.110 1.00 98.75 219 GLY A N 1
ATOM 1500 C CA . GLY A 1 219 ? 2.977 -10.534 -12.853 1.00 98.75 219 GLY A CA 1
ATOM 1501 C C . GLY A 1 219 ? 2.277 -11.102 -14.080 1.00 98.75 219 GLY A C 1
ATOM 1502 O O . GLY A 1 219 ? 2.904 -11.346 -15.105 1.00 98.75 219 GLY A O 1
ATOM 1503 N N . ILE A 1 220 ? 1.017 -11.495 -13.943 1.00 98.75 220 ILE A N 1
ATOM 1504 C CA . ILE A 1 220 ? 0.214 -12.030 -15.042 1.00 98.75 220 ILE A CA 1
ATOM 1505 C C . ILE A 1 220 ? -0.795 -10.972 -15.460 1.00 98.75 220 ILE A C 1
ATOM 1507 O O . ILE A 1 220 ? -1.739 -10.735 -14.722 1.00 98.75 220 ILE A O 1
ATOM 1511 N N . GLY A 1 221 ? -0.734 -10.550 -16.713 1.00 98.62 221 GLY A N 1
ATOM 1512 C CA . GLY A 1 221 ? -1.621 -9.554 -17.301 1.00 98.62 221 GLY A CA 1
ATOM 1513 C C . GLY A 1 221 ? -0.791 -8.426 -17.892 1.00 98.62 221 GLY A C 1
ATOM 1514 O O . GLY A 1 221 ? 0.413 -8.572 -18.021 1.00 98.62 221 GLY A O 1
ATOM 1515 N N . ASN A 1 222 ? -1.439 -7.385 -18.408 1.00 98.75 222 ASN A N 1
ATOM 1516 C CA . ASN A 1 222 ? -0.729 -6.317 -19.111 1.00 98.75 222 ASN A CA 1
ATOM 1517 C C . ASN A 1 222 ? -0.432 -5.190 -18.128 1.00 98.75 222 ASN A C 1
ATOM 1519 O O . ASN A 1 222 ? -1.283 -4.322 -17.908 1.00 98.75 222 ASN A O 1
ATOM 1523 N N . ASP A 1 223 ? 0.764 -5.196 -17.565 1.00 98.81 223 ASP A N 1
ATOM 1524 C CA . ASP A 1 223 ? 1.095 -4.316 -16.455 1.00 98.81 223 ASP A CA 1
ATOM 1525 C C . ASP A 1 223 ? 1.678 -2.989 -16.945 1.00 98.81 223 ASP A C 1
ATOM 1527 O O . ASP A 1 223 ? 2.345 -2.901 -17.974 1.00 98.81 223 ASP A O 1
ATOM 1531 N N . THR A 1 224 ? 1.432 -1.915 -16.201 1.00 98.25 224 THR A N 1
ATOM 1532 C CA . THR A 1 224 ? 2.067 -0.609 -16.388 1.00 98.25 224 THR A CA 1
ATOM 1533 C C . THR A 1 224 ? 2.987 -0.331 -15.210 1.00 98.25 224 THR A C 1
ATOM 1535 O O . THR A 1 224 ? 2.534 -0.155 -14.082 1.00 98.25 224 THR A O 1
ATOM 1538 N N . ILE A 1 225 ? 4.287 -0.228 -15.474 1.00 97.75 225 ILE A N 1
ATOM 1539 C CA . ILE A 1 225 ? 5.310 0.021 -14.457 1.00 97.75 225 ILE A CA 1
ATOM 1540 C C . ILE A 1 225 ? 5.922 1.406 -14.681 1.00 97.75 225 ILE A C 1
ATOM 1542 O O . ILE A 1 225 ? 6.585 1.639 -15.691 1.00 97.75 225 ILE A O 1
ATOM 1546 N N . ASP A 1 226 ? 5.723 2.323 -13.732 1.00 94.25 226 ASP A N 1
ATOM 1547 C CA . ASP A 1 226 ? 6.249 3.690 -13.750 1.00 94.25 226 ASP A CA 1
ATOM 1548 C C . ASP A 1 226 ? 7.403 3.876 -12.754 1.00 94.25 226 ASP A C 1
ATOM 1550 O O . ASP A 1 226 ? 7.219 3.956 -11.534 1.00 94.25 226 ASP A O 1
ATOM 1554 N N . SER A 1 227 ? 8.605 4.008 -13.311 1.00 91.44 227 SER A N 1
ATOM 1555 C CA . SER A 1 227 ? 9.857 4.281 -12.609 1.00 91.44 227 SER A CA 1
ATOM 1556 C C . SER A 1 227 ? 10.429 5.667 -12.955 1.00 91.44 227 SER A C 1
ATOM 1558 O O . SER A 1 227 ? 11.643 5.852 -13.042 1.00 91.44 227 SER A O 1
ATOM 1560 N N . THR A 1 228 ? 9.584 6.653 -13.269 1.00 88.56 228 THR A N 1
ATOM 1561 C CA . THR A 1 228 ? 10.039 8.005 -13.659 1.00 88.56 228 THR A CA 1
ATOM 1562 C C . THR A 1 228 ? 10.426 8.894 -12.476 1.00 88.56 228 THR A C 1
ATOM 1564 O O . THR A 1 228 ? 11.091 9.919 -12.663 1.00 88.56 228 THR A O 1
ATOM 1567 N N . ALA A 1 229 ? 10.027 8.524 -11.258 1.00 87.44 229 ALA A N 1
ATOM 1568 C CA . ALA A 1 229 ? 10.181 9.348 -10.062 1.00 87.44 229 ALA A CA 1
ATOM 1569 C C . ALA A 1 229 ? 11.617 9.389 -9.496 1.00 87.44 229 ALA A C 1
ATOM 1571 O O . ALA A 1 229 ? 11.942 10.298 -8.724 1.00 87.44 229 ALA A O 1
ATOM 1572 N N . GLY A 1 230 ? 12.505 8.484 -9.906 1.00 84.94 230 GLY A N 1
ATOM 1573 C CA . GLY A 1 230 ? 13.890 8.435 -9.447 1.00 84.94 230 GLY A CA 1
ATOM 1574 C C . GLY A 1 230 ? 14.403 7.004 -9.408 1.00 84.94 230 GLY A C 1
ATOM 1575 O O . GLY A 1 230 ? 13.991 6.201 -10.227 1.00 84.94 230 GLY A O 1
ATOM 1576 N N . GLY A 1 231 ? 15.311 6.716 -8.475 1.00 87.69 231 GLY A N 1
ATOM 1577 C CA . GLY A 1 231 ? 15.759 5.349 -8.224 1.00 87.69 231 GLY A CA 1
ATOM 1578 C C . GLY A 1 231 ? 16.717 4.772 -9.267 1.00 87.69 231 GLY A C 1
ATOM 1579 O O . GLY A 1 231 ? 16.945 5.323 -10.340 1.00 87.69 231 GLY A O 1
ATOM 1580 N N . ASN A 1 232 ? 17.362 3.670 -8.889 1.00 92.12 232 ASN A N 1
ATOM 1581 C CA . ASN A 1 232 ? 17.907 2.684 -9.817 1.00 92.12 232 ASN A CA 1
ATOM 1582 C C . ASN A 1 232 ? 17.066 1.424 -9.638 1.00 92.12 232 ASN A C 1
ATOM 1584 O O . ASN A 1 232 ? 17.415 0.551 -8.835 1.00 92.12 232 ASN A O 1
ATOM 1588 N N . ASP A 1 233 ? 15.948 1.371 -10.346 1.00 95.31 233 ASP A N 1
ATOM 1589 C CA . ASP A 1 233 ? 14.927 0.357 -10.107 1.00 95.31 233 ASP A CA 1
ATOM 1590 C C . ASP A 1 233 ? 15.207 -0.930 -10.881 1.00 95.31 233 ASP A C 1
ATOM 1592 O O . ASP A 1 233 ? 15.880 -0.947 -11.920 1.00 95.31 233 ASP A O 1
ATOM 1596 N N . THR A 1 234 ? 14.700 -2.040 -10.357 1.00 97.25 234 THR A N 1
ATOM 1597 C CA . THR A 1 234 ? 14.701 -3.337 -11.035 1.00 97.25 234 THR A CA 1
ATOM 1598 C C . THR A 1 234 ? 13.269 -3.715 -11.363 1.00 97.25 234 THR A C 1
ATOM 1600 O O . THR A 1 234 ? 12.457 -3.903 -10.463 1.00 97.25 234 THR A O 1
ATOM 1603 N N . LEU A 1 235 ? 12.974 -3.824 -12.653 1.00 98.38 235 LEU A N 1
ATOM 1604 C CA . LEU A 1 235 ? 11.628 -3.960 -13.193 1.00 98.38 235 LEU A CA 1
ATOM 1605 C C . LEU A 1 235 ? 11.487 -5.316 -13.888 1.00 98.38 235 LEU A C 1
ATOM 1607 O O . LEU A 1 235 ? 12.384 -5.746 -14.621 1.00 98.38 235 LEU A O 1
ATOM 1611 N N . THR A 1 236 ? 10.371 -5.992 -13.651 1.00 98.56 236 THR A N 1
ATOM 1612 C CA . THR A 1 236 ? 10.038 -7.288 -14.257 1.00 98.56 236 THR A CA 1
ATOM 1613 C C . THR A 1 236 ? 8.570 -7.258 -14.655 1.00 98.56 236 THR A C 1
ATOM 1615 O O . THR A 1 236 ? 7.728 -7.088 -13.778 1.00 98.56 236 THR A O 1
ATOM 1618 N N . GLY A 1 237 ? 8.260 -7.398 -15.941 1.00 98.12 237 GLY A N 1
ATOM 1619 C CA . GLY A 1 237 ? 6.867 -7.425 -16.418 1.00 98.12 237 GLY A CA 1
ATOM 1620 C C . GLY A 1 237 ? 6.205 -8.779 -16.153 1.00 98.12 237 GLY A C 1
ATOM 1621 O O . GLY A 1 237 ? 5.130 -8.868 -15.575 1.00 98.12 237 GLY A O 1
ATOM 1622 N N . SER A 1 238 ? 6.972 -9.853 -16.349 1.00 98.44 238 SER A N 1
ATOM 1623 C CA . SER A 1 238 ? 6.579 -11.260 -16.286 1.00 98.44 238 SER A CA 1
ATOM 1624 C C . SER A 1 238 ? 5.771 -11.749 -17.488 1.00 98.44 238 SER A C 1
ATOM 1626 O O . SER A 1 238 ? 6.354 -12.306 -18.416 1.00 98.44 238 SER A O 1
ATOM 1628 N N . SER A 1 239 ? 4.443 -11.750 -17.452 1.00 98.38 239 SER A N 1
ATOM 1629 C CA . SER A 1 239 ? 3.625 -12.382 -18.493 1.00 98.38 239 SER A CA 1
ATOM 1630 C C . SER A 1 239 ? 2.480 -11.489 -18.913 1.00 98.38 239 SER A C 1
ATOM 1632 O O . SER A 1 239 ? 1.451 -11.470 -18.256 1.00 98.38 239 SER A O 1
ATOM 1634 N N . GLY A 1 240 ? 2.579 -10.941 -20.112 1.00 98.25 240 GLY A N 1
ATOM 1635 C CA . GLY A 1 240 ? 1.555 -10.104 -20.710 1.00 98.25 240 GLY A CA 1
ATOM 1636 C C . GLY A 1 240 ? 2.208 -9.164 -21.697 1.00 98.25 240 GLY A C 1
ATOM 1637 O O . GLY A 1 240 ? 3.334 -9.411 -22.106 1.00 98.25 240 GLY A O 1
ATOM 1638 N N . ALA A 1 241 ? 1.468 -8.162 -22.156 1.00 98.50 241 ALA A N 1
ATOM 1639 C CA . ALA A 1 241 ? 2.021 -7.066 -22.936 1.00 98.50 241 ALA A CA 1
ATOM 1640 C C . ALA A 1 241 ? 2.259 -5.879 -22.003 1.00 98.50 241 ALA A C 1
ATOM 1642 O O . ALA A 1 241 ? 1.352 -5.067 -21.805 1.00 98.50 241 ALA A O 1
ATOM 1643 N N . ASP A 1 242 ? 3.465 -5.799 -21.450 1.00 98.56 242 ASP A N 1
ATOM 1644 C CA . ASP A 1 242 ? 3.775 -4.879 -20.360 1.00 98.56 242 ASP A CA 1
ATOM 1645 C C . ASP A 1 242 ? 4.300 -3.538 -20.878 1.00 98.56 242 ASP A C 1
ATOM 1647 O O . ASP A 1 242 ? 4.982 -3.445 -21.905 1.00 98.56 242 ASP A O 1
ATOM 1651 N N . GLU A 1 243 ? 3.992 -2.463 -20.161 1.00 97.44 243 GLU A N 1
ATOM 1652 C CA . GLU A 1 243 ? 4.448 -1.113 -20.455 1.00 97.44 243 GLU A CA 1
ATOM 1653 C C . GLU A 1 243 ? 5.398 -0.597 -19.368 1.00 97.44 243 GLU A C 1
ATOM 1655 O O . GLU A 1 243 ? 5.027 -0.453 -18.205 1.00 97.44 243 GLU A O 1
ATOM 1660 N N . PHE A 1 244 ? 6.612 -0.213 -19.765 1.00 96.31 244 PHE A N 1
ATOM 1661 C CA . PHE A 1 244 ? 7.616 0.360 -18.865 1.00 96.31 244 PHE A CA 1
ATOM 1662 C C . PHE A 1 244 ? 7.775 1.864 -19.118 1.00 96.31 244 PHE A C 1
ATOM 1664 O O . PHE A 1 244 ? 8.257 2.279 -20.179 1.00 96.31 244 PHE A O 1
ATOM 1671 N N . ILE A 1 245 ? 7.383 2.687 -18.144 1.00 91.06 245 ILE A N 1
ATOM 1672 C CA . ILE A 1 245 ? 7.483 4.150 -18.159 1.00 91.06 245 ILE A CA 1
ATOM 1673 C C . ILE A 1 245 ? 8.676 4.571 -17.299 1.00 91.06 245 ILE A C 1
ATOM 1675 O O . ILE A 1 245 ? 8.714 4.342 -16.096 1.00 91.06 245 ILE A O 1
ATOM 1679 N N . GLY A 1 246 ? 9.675 5.199 -17.920 1.00 83.12 246 GLY A N 1
ATOM 1680 C CA . GLY A 1 246 ? 10.994 5.319 -17.299 1.00 83.12 246 GLY A CA 1
ATOM 1681 C C . GLY A 1 246 ? 11.750 4.001 -17.457 1.00 83.12 246 GLY A C 1
ATOM 1682 O O . GLY A 1 246 ? 11.254 2.920 -17.168 1.00 83.12 246 GLY A O 1
ATOM 1683 N N . ILE A 1 247 ? 12.950 4.073 -18.020 1.00 80.25 247 ILE A N 1
ATOM 1684 C CA . ILE A 1 247 ? 13.698 2.872 -18.384 1.00 80.25 247 ILE A CA 1
ATOM 1685 C C . ILE A 1 247 ? 14.779 2.723 -17.327 1.00 80.25 247 ILE A C 1
ATOM 1687 O O . ILE A 1 247 ? 15.758 3.437 -17.390 1.00 80.25 247 ILE A O 1
ATOM 1691 N N . ASN A 1 248 ? 14.603 1.848 -16.342 1.00 90.19 248 ASN A N 1
ATOM 1692 C CA . ASN A 1 248 ? 15.649 1.508 -15.372 1.00 90.19 248 ASN A CA 1
ATOM 1693 C C . ASN A 1 248 ? 16.310 0.177 -15.781 1.00 90.19 248 ASN A C 1
ATOM 1695 O O . ASN A 1 248 ? 16.683 0.009 -16.945 1.00 90.19 248 ASN A O 1
ATOM 1699 N N . THR A 1 249 ? 16.478 -0.780 -14.866 1.00 96.19 249 THR A N 1
ATOM 1700 C CA . THR A 1 249 ? 16.921 -2.136 -15.212 1.00 96.19 249 THR A CA 1
ATOM 1701 C C . THR A 1 249 ? 15.705 -3.025 -15.437 1.00 96.19 249 THR A C 1
ATOM 1703 O O . THR A 1 249 ? 15.070 -3.429 -14.470 1.00 96.19 249 THR A O 1
ATOM 1706 N N . ILE A 1 250 ? 15.402 -3.371 -16.688 1.00 98.06 250 ILE A N 1
ATOM 1707 C CA . ILE A 1 250 ? 14.315 -4.304 -17.027 1.00 98.06 250 ILE A CA 1
ATOM 1708 C C . ILE A 1 250 ? 14.904 -5.704 -17.204 1.00 98.06 250 ILE A C 1
ATOM 1710 O O . ILE A 1 250 ? 15.898 -5.881 -17.918 1.00 98.06 250 ILE A O 1
ATOM 1714 N N . THR A 1 251 ? 14.332 -6.696 -16.524 1.00 98.19 251 THR A N 1
ATOM 1715 C CA . THR A 1 251 ? 14.950 -8.024 -16.404 1.00 98.19 251 THR A CA 1
ATOM 1716 C C . THR A 1 251 ? 14.484 -9.038 -17.450 1.00 98.19 251 THR A C 1
ATOM 1718 O O . THR A 1 251 ? 15.232 -9.974 -17.744 1.00 98.19 251 THR A O 1
ATOM 1721 N N . ASP A 1 252 ? 13.305 -8.843 -18.041 1.00 97.81 252 ASP A N 1
ATOM 1722 C CA . ASP A 1 252 ? 12.622 -9.868 -18.839 1.00 97.81 252 ASP A CA 1
ATOM 1723 C C . ASP A 1 252 ? 11.881 -9.356 -20.085 1.00 97.81 252 ASP A C 1
ATOM 1725 O O . ASP A 1 252 ? 11.091 -10.101 -20.650 1.00 97.81 252 ASP A O 1
ATOM 1729 N N . PHE A 1 253 ? 12.197 -8.146 -20.557 1.00 98.19 253 PHE A N 1
ATOM 1730 C CA . PHE A 1 253 ? 11.556 -7.518 -21.721 1.00 98.19 253 PHE A CA 1
ATOM 1731 C C . PHE A 1 253 ? 11.387 -8.473 -22.924 1.00 98.19 253 PHE A C 1
ATOM 1733 O O . PHE A 1 253 ? 12.384 -8.973 -23.468 1.00 98.19 253 PHE A O 1
ATOM 1740 N N . GLU A 1 254 ? 10.148 -8.662 -23.389 1.00 97.94 254 GLU A N 1
ATOM 1741 C CA . GLU A 1 254 ? 9.766 -9.504 -24.526 1.00 97.94 254 GLU A CA 1
ATOM 1742 C C . GLU A 1 254 ? 9.481 -8.665 -25.796 1.00 97.94 254 GLU A C 1
ATOM 1744 O O . GLU A 1 254 ? 8.426 -8.037 -25.929 1.00 97.94 254 GLU A O 1
ATOM 1749 N N . PRO A 1 255 ? 10.385 -8.667 -26.802 1.00 96.62 255 PRO A N 1
ATOM 1750 C CA . PRO A 1 255 ? 10.203 -7.882 -28.024 1.00 96.62 255 PRO A CA 1
ATOM 1751 C C . PRO A 1 255 ? 8.948 -8.251 -28.811 1.00 96.62 255 PRO A C 1
ATOM 1753 O O . PRO A 1 255 ? 8.642 -9.425 -29.033 1.00 96.62 255 PRO A O 1
ATOM 1756 N N . GLY A 1 256 ? 8.267 -7.233 -29.329 1.00 95.31 256 GLY A N 1
ATOM 1757 C CA . GLY A 1 256 ? 7.017 -7.359 -30.069 1.00 95.31 256 GLY A CA 1
ATOM 1758 C C . GLY A 1 256 ? 5.781 -7.559 -29.191 1.00 95.31 256 GLY A C 1
ATOM 1759 O O . GLY A 1 256 ? 4.673 -7.509 -29.734 1.00 95.31 256 GLY A O 1
ATOM 1760 N N . ILE A 1 257 ? 5.958 -7.754 -27.883 1.00 96.81 257 ILE A N 1
ATOM 1761 C CA . ILE A 1 257 ? 4.886 -7.890 -26.898 1.00 96.81 257 ILE A CA 1
ATOM 1762 C C . ILE A 1 257 ? 4.920 -6.682 -25.957 1.00 96.81 257 ILE A C 1
ATOM 1764 O O . ILE A 1 257 ? 3.979 -5.887 -25.988 1.00 96.81 257 ILE A O 1
ATOM 1768 N N . ASP A 1 258 ? 6.036 -6.470 -25.265 1.00 98.19 258 ASP A N 1
ATOM 1769 C CA . ASP A 1 258 ? 6.208 -5.360 -24.328 1.00 98.19 258 ASP A CA 1
ATOM 1770 C C . ASP A 1 258 ? 6.481 -4.026 -25.033 1.00 98.19 258 ASP A C 1
ATOM 1772 O O . ASP A 1 258 ? 6.855 -3.959 -26.217 1.00 98.19 258 ASP A O 1
ATOM 1776 N N . LYS A 1 259 ? 6.307 -2.932 -24.285 1.00 95.69 259 LYS A N 1
ATOM 1777 C CA . LYS A 1 259 ? 6.564 -1.560 -24.729 1.00 95.69 259 LYS A CA 1
ATOM 1778 C C . LYS A 1 259 ? 7.451 -0.790 -23.766 1.00 95.69 259 LYS A C 1
ATOM 1780 O O . LYS A 1 259 ? 7.200 -0.701 -22.569 1.00 95.69 259 LYS A O 1
ATOM 1785 N N . LEU A 1 260 ? 8.442 -0.115 -24.340 1.00 93.75 260 LEU A N 1
ATOM 1786 C CA . LEU A 1 260 ? 9.189 0.951 -23.682 1.00 93.75 260 LEU A CA 1
ATOM 1787 C C . LEU A 1 260 ? 8.502 2.284 -23.967 1.00 93.75 260 LEU A C 1
ATOM 1789 O O . LEU A 1 260 ? 8.399 2.711 -25.122 1.00 93.75 260 LEU A O 1
ATOM 1793 N N . ILE A 1 261 ? 8.035 2.951 -22.918 1.00 89.62 261 ILE A N 1
ATOM 1794 C CA . ILE A 1 261 ? 7.277 4.192 -23.037 1.00 89.62 261 ILE A CA 1
ATOM 1795 C C . ILE A 1 261 ? 8.207 5.398 -22.897 1.00 89.62 261 ILE A C 1
ATOM 1797 O O . ILE A 1 261 ? 8.890 5.592 -21.890 1.00 89.62 261 ILE A O 1
ATOM 1801 N N . LEU A 1 262 ? 8.201 6.250 -23.922 1.00 82.75 262 LEU A N 1
ATOM 1802 C CA . LEU A 1 262 ? 8.944 7.506 -23.967 1.00 82.75 262 LEU A CA 1
ATOM 1803 C C . LEU A 1 262 ? 7.991 8.687 -23.731 1.00 82.75 262 LEU A C 1
ATOM 1805 O O . LEU A 1 262 ? 7.102 8.963 -24.539 1.00 82.75 262 LEU A O 1
ATOM 1809 N N . GLU A 1 263 ? 8.179 9.423 -22.636 1.00 76.81 263 GLU A N 1
ATOM 1810 C CA . GLU A 1 263 ? 7.288 10.532 -22.272 1.00 76.81 263 GLU A CA 1
ATOM 1811 C C . GLU A 1 263 ? 7.715 11.880 -22.865 1.00 76.81 263 GLU A C 1
ATOM 1813 O O . GLU A 1 263 ? 8.748 12.446 -22.506 1.00 76.81 263 GLU A O 1
ATOM 1818 N N . ARG A 1 264 ? 6.891 12.495 -23.717 1.00 66.06 264 ARG A N 1
ATOM 1819 C CA . ARG A 1 264 ? 7.262 13.736 -24.431 1.00 66.06 264 ARG A CA 1
ATOM 1820 C C . ARG A 1 264 ? 7.366 14.989 -23.549 1.00 66.06 264 ARG A C 1
ATOM 1822 O O . ARG A 1 264 ? 8.104 15.918 -23.883 1.00 66.06 264 ARG A O 1
ATOM 1829 N N . ARG A 1 265 ? 6.613 15.081 -22.446 1.00 53.72 265 ARG A N 1
ATOM 1830 C CA . ARG A 1 265 ? 6.451 16.316 -21.651 1.00 53.72 265 ARG A CA 1
ATOM 1831 C C . ARG A 1 265 ? 6.976 16.163 -20.223 1.00 53.72 265 ARG A C 1
ATOM 1833 O O . ARG A 1 265 ? 6.338 15.577 -19.371 1.00 53.72 265 ARG A O 1
ATOM 1840 N N . GLY A 1 266 ? 8.115 16.801 -19.964 1.00 50.12 266 GLY A N 1
ATOM 1841 C CA . GLY A 1 266 ? 8.794 16.825 -18.656 1.00 50.12 266 GLY A CA 1
ATOM 1842 C C . GLY A 1 266 ? 10.227 16.303 -18.749 1.00 50.12 266 GLY A C 1
ATOM 1843 O O . GLY A 1 266 ? 11.089 16.750 -18.001 1.00 50.12 266 GLY A O 1
ATOM 1844 N N . SER A 1 267 ? 10.481 15.479 -19.763 1.00 55.06 267 SER A N 1
ATOM 1845 C CA . SER A 1 267 ? 11.743 14.803 -20.051 1.00 55.06 267 SER A CA 1
ATOM 1846 C C . SER A 1 267 ? 12.681 15.581 -20.991 1.00 55.06 267 SER A C 1
ATOM 1848 O O . SER A 1 267 ? 12.354 16.651 -21.522 1.00 55.06 267 SER A O 1
ATOM 1850 N N . ILE A 1 268 ? 13.844 14.973 -21.240 1.00 53.56 268 ILE A N 1
ATOM 1851 C CA . ILE A 1 268 ? 14.822 15.327 -22.280 1.00 53.56 268 ILE A CA 1
ATOM 1852 C C . ILE A 1 268 ? 14.313 15.097 -23.723 1.00 53.56 268 ILE A C 1
ATOM 1854 O O . ILE A 1 268 ? 14.986 15.513 -24.665 1.00 53.56 268 ILE A O 1
ATOM 1858 N N . TYR A 1 269 ? 13.126 14.498 -23.917 1.00 55.41 269 TYR A N 1
ATOM 1859 C CA . TYR A 1 269 ? 12.570 14.113 -25.229 1.00 55.41 269 TYR A CA 1
ATOM 1860 C C . TYR A 1 269 ? 11.755 15.229 -25.928 1.00 55.41 269 TYR A C 1
ATOM 1862 O O . TYR A 1 269 ? 11.238 15.031 -27.024 1.00 55.41 269 TYR A O 1
ATOM 1870 N N . LYS A 1 270 ? 11.636 16.424 -25.320 1.00 51.62 270 LYS A N 1
ATOM 1871 C CA . LYS A 1 270 ? 10.784 17.550 -25.782 1.00 51.62 270 LYS A CA 1
ATOM 1872 C C . LYS A 1 270 ? 11.128 18.142 -27.156 1.00 51.62 270 LYS A C 1
ATOM 1874 O O . LYS A 1 270 ? 10.322 18.900 -27.694 1.00 51.62 270 LYS A O 1
ATOM 1879 N N . GLU A 1 271 ? 12.328 17.902 -27.675 1.00 52.31 271 GLU A N 1
ATOM 1880 C CA . GLU A 1 271 ? 12.851 18.635 -28.838 1.00 52.31 271 GLU A CA 1
ATOM 1881 C C . GLU A 1 271 ? 12.560 17.974 -30.194 1.00 52.31 271 GLU A C 1
ATOM 1883 O O . GLU A 1 271 ? 12.794 18.615 -31.219 1.00 52.31 271 GLU A O 1
ATOM 1888 N N . PHE A 1 272 ? 11.988 16.762 -30.230 1.00 52.00 272 PHE A N 1
ATOM 1889 C CA . PHE A 1 272 ? 11.766 16.035 -31.485 1.00 52.00 272 PHE A CA 1
ATOM 1890 C C . PHE A 1 272 ? 10.344 15.495 -31.644 1.00 52.00 272 PHE A C 1
ATOM 1892 O O . PHE A 1 272 ? 9.632 15.210 -30.680 1.00 52.00 272 PHE A O 1
ATOM 1899 N N . ALA A 1 273 ? 9.916 15.436 -32.906 1.00 51.09 273 ALA A N 1
ATOM 1900 C CA . ALA A 1 273 ? 8.567 15.096 -33.331 1.00 51.09 273 ALA A CA 1
ATOM 1901 C C . ALA A 1 273 ? 8.365 13.579 -33.337 1.00 51.09 273 ALA A C 1
ATOM 1903 O O . ALA A 1 273 ? 8.102 12.999 -34.384 1.00 51.09 273 ALA A O 1
ATOM 1904 N N . LEU A 1 274 ? 8.451 12.971 -32.155 1.00 58.94 274 LEU A N 1
ATOM 1905 C CA . LEU A 1 274 ? 7.962 11.616 -31.968 1.00 58.94 274 LEU A CA 1
ATOM 1906 C C . LEU A 1 274 ? 6.487 11.591 -32.390 1.00 58.94 274 LEU A C 1
ATOM 1908 O O . LEU A 1 274 ? 5.685 12.413 -31.909 1.00 58.94 274 LEU A O 1
ATOM 1912 N N . THR A 1 275 ? 6.155 10.721 -33.344 1.00 59.66 275 THR A N 1
ATOM 1913 C CA . THR A 1 275 ? 4.770 10.556 -33.794 1.00 59.66 275 THR A CA 1
ATOM 1914 C C . THR A 1 275 ? 3.923 10.016 -32.639 1.00 59.66 275 THR A C 1
ATOM 1916 O O . THR A 1 275 ? 4.449 9.385 -31.724 1.00 59.66 275 THR A O 1
ATOM 1919 N N . GLU A 1 276 ? 2.608 10.263 -32.649 1.00 60.66 276 GLU A N 1
ATOM 1920 C CA . GLU A 1 276 ? 1.709 9.646 -31.654 1.00 60.66 276 GLU A CA 1
ATOM 1921 C C . GLU A 1 276 ? 1.741 8.105 -31.727 1.00 60.66 276 GLU A C 1
ATOM 1923 O O . GLU A 1 276 ? 1.407 7.445 -30.749 1.00 60.66 276 GLU A O 1
ATOM 1928 N N . ASP A 1 277 ? 2.198 7.541 -32.853 1.00 61.44 277 ASP A N 1
ATOM 1929 C CA . ASP A 1 277 ? 2.208 6.104 -33.133 1.00 61.44 277 ASP A CA 1
ATOM 1930 C C . ASP A 1 277 ? 3.518 5.391 -32.719 1.00 61.44 277 ASP A C 1
ATOM 1932 O O . ASP A 1 277 ? 3.615 4.172 -32.868 1.00 61.44 277 ASP A O 1
ATOM 1936 N N . GLY A 1 278 ? 4.523 6.112 -32.196 1.00 71.44 278 GLY A N 1
ATOM 1937 C CA . GLY A 1 278 ? 5.813 5.549 -31.770 1.00 71.44 278 GLY A CA 1
ATOM 1938 C C . GLY A 1 278 ? 7.034 6.155 -32.475 1.00 71.44 278 GLY A C 1
ATOM 1939 O O . GLY A 1 278 ? 6.958 7.240 -33.060 1.00 71.44 278 GLY A O 1
ATOM 1940 N N . LEU A 1 279 ? 8.174 5.456 -32.388 1.00 77.31 279 LEU A N 1
ATOM 1941 C CA . LEU A 1 279 ? 9.420 5.841 -33.063 1.00 77.31 279 LEU A CA 1
ATOM 1942 C C . LEU A 1 279 ? 9.380 5.475 -34.551 1.00 77.31 279 LEU A C 1
ATOM 1944 O O . LEU A 1 279 ? 9.114 4.323 -34.916 1.00 77.31 279 LEU A O 1
ATOM 1948 N N . GLU A 1 280 ? 9.749 6.418 -35.413 1.00 79.06 280 GLU A N 1
ATOM 1949 C CA . GLU A 1 280 ? 10.032 6.117 -36.817 1.00 79.06 280 GLU A CA 1
ATOM 1950 C C . GLU A 1 280 ? 11.342 5.315 -36.952 1.00 79.06 280 GLU A C 1
ATOM 1952 O O . GLU A 1 280 ? 12.201 5.290 -36.066 1.00 79.06 280 GLU A O 1
ATOM 1957 N N . ALA A 1 281 ? 11.513 4.608 -38.071 1.00 76.12 281 ALA A N 1
ATOM 1958 C CA . ALA A 1 281 ? 12.649 3.697 -38.250 1.00 76.12 281 ALA A CA 1
ATOM 1959 C C . ALA A 1 281 ? 14.021 4.402 -38.271 1.00 76.12 281 ALA A C 1
ATOM 1961 O O . ALA A 1 281 ? 15.034 3.772 -37.981 1.00 76.12 281 ALA A O 1
ATOM 1962 N N . ASP A 1 282 ? 14.069 5.683 -38.637 1.00 76.31 282 ASP A N 1
ATOM 1963 C CA . ASP A 1 282 ? 15.273 6.519 -38.603 1.00 76.31 282 ASP A CA 1
ATOM 1964 C C . ASP A 1 282 ? 15.526 7.166 -37.232 1.00 76.31 282 ASP A C 1
ATOM 1966 O O . ASP A 1 282 ? 16.607 7.704 -37.001 1.00 76.31 282 ASP A O 1
ATOM 1970 N N . GLU A 1 283 ? 14.578 7.055 -36.299 1.00 78.06 283 GLU A N 1
ATOM 1971 C CA . GLU A 1 283 ? 14.693 7.570 -34.932 1.00 78.06 283 GLU A CA 1
ATOM 1972 C C . GLU A 1 283 ? 15.302 6.551 -33.954 1.00 78.06 283 GLU A C 1
ATOM 1974 O O . GLU A 1 283 ? 15.671 6.913 -32.833 1.00 78.06 283 GLU A O 1
ATOM 1979 N N . PHE A 1 284 ? 15.480 5.299 -34.387 1.00 83.62 284 PHE A N 1
ATOM 1980 C CA . PHE A 1 284 ? 16.054 4.205 -33.605 1.00 83.62 284 PHE A CA 1
ATOM 1981 C C . PHE A 1 284 ? 17.280 3.591 -34.293 1.00 83.62 284 PHE A C 1
ATOM 1983 O O . PHE A 1 284 ? 17.304 3.391 -35.508 1.00 83.62 284 PHE A O 1
ATOM 1990 N N . SER A 1 285 ? 18.309 3.251 -33.513 1.00 84.69 285 SER A N 1
ATOM 1991 C CA . SER A 1 285 ? 19.519 2.610 -34.030 1.00 84.69 285 SER A CA 1
ATOM 1992 C C . SER A 1 285 ? 20.078 1.539 -33.093 1.00 84.69 285 SER A C 1
ATOM 1994 O O . SER A 1 285 ? 20.090 1.688 -31.874 1.00 84.69 285 SER A O 1
ATOM 1996 N N . ILE A 1 286 ? 20.577 0.460 -33.693 1.00 85.00 286 ILE A N 1
ATOM 1997 C CA . ILE A 1 286 ? 21.337 -0.588 -33.010 1.00 85.00 286 ILE A CA 1
ATOM 1998 C C . ILE A 1 286 ? 22.826 -0.287 -33.176 1.00 85.00 286 ILE A C 1
ATOM 2000 O O . ILE A 1 286 ? 23.266 0.029 -34.287 1.00 85.00 286 ILE A O 1
ATOM 2004 N N . VAL A 1 287 ? 23.595 -0.409 -32.096 1.00 83.44 287 VAL A N 1
ATOM 2005 C CA . VAL A 1 287 ? 25.047 -0.203 -32.093 1.00 83.44 287 VAL A CA 1
ATOM 2006 C C . VAL A 1 287 ? 25.780 -1.401 -31.488 1.00 83.44 287 VAL A C 1
ATOM 2008 O O . VAL A 1 287 ? 25.231 -2.143 -30.671 1.00 83.44 287 VAL A O 1
ATOM 2011 N N . ASP A 1 288 ? 27.029 -1.594 -31.914 1.00 77.06 288 ASP A N 1
ATOM 2012 C CA . ASP A 1 288 ? 27.848 -2.735 -31.493 1.00 77.06 288 ASP A CA 1
ATOM 2013 C C . ASP A 1 288 ? 28.469 -2.536 -30.098 1.00 77.06 288 ASP A C 1
ATOM 2015 O O . ASP A 1 288 ? 28.764 -3.526 -29.437 1.00 77.06 288 ASP A O 1
ATOM 2019 N N . ASP A 1 289 ? 28.672 -1.287 -29.657 1.00 74.88 289 ASP A N 1
ATOM 2020 C CA . ASP A 1 289 ? 29.248 -0.940 -28.351 1.00 74.88 289 ASP A CA 1
ATOM 2021 C C . ASP A 1 289 ? 28.775 0.441 -27.848 1.00 74.88 289 ASP A C 1
ATOM 2023 O O . ASP A 1 289 ? 28.209 1.249 -28.588 1.00 74.88 289 ASP A O 1
ATOM 2027 N N . ASP A 1 290 ? 29.060 0.756 -26.582 1.00 72.44 290 ASP A N 1
ATOM 2028 C CA . ASP A 1 290 ? 28.681 2.043 -25.974 1.00 72.44 290 ASP A CA 1
ATOM 2029 C C . ASP A 1 290 ? 29.481 3.231 -26.557 1.00 72.44 290 ASP A C 1
ATOM 2031 O O . ASP A 1 290 ? 29.050 4.385 -26.494 1.00 72.44 290 ASP A O 1
ATOM 2035 N N . ALA A 1 291 ? 30.654 2.976 -27.148 1.00 66.88 291 ALA A N 1
ATOM 2036 C CA . ALA A 1 291 ? 31.517 4.013 -27.716 1.00 66.88 291 ALA A CA 1
ATOM 2037 C C . ALA A 1 291 ? 31.007 4.527 -29.074 1.00 66.88 291 ALA A C 1
ATOM 2039 O O . ALA A 1 291 ? 31.196 5.699 -29.413 1.00 66.88 291 ALA A O 1
ATOM 2040 N N . SER A 1 292 ? 30.345 3.666 -29.845 1.00 64.88 292 SER A N 1
ATOM 2041 C CA . SER A 1 292 ? 29.792 3.970 -31.165 1.00 64.88 292 SER A CA 1
ATOM 2042 C C . SER A 1 292 ? 28.465 4.729 -31.103 1.00 64.88 292 SER A C 1
ATOM 2044 O O . SER A 1 292 ? 28.115 5.398 -32.082 1.00 64.88 292 SER A O 1
ATOM 2046 N N . VAL A 1 293 ? 27.798 4.753 -29.939 1.00 62.28 293 VAL A N 1
ATOM 2047 C CA . VAL A 1 293 ? 26.585 5.553 -29.664 1.00 62.28 293 VAL A CA 1
ATOM 2048 C C . VAL A 1 293 ? 26.770 7.016 -30.085 1.00 62.28 293 VAL A C 1
ATOM 2050 O O . VAL A 1 293 ? 25.896 7.580 -30.741 1.00 62.28 293 VAL A O 1
ATOM 2053 N N . GLY A 1 294 ? 27.941 7.610 -29.815 1.00 55.38 294 GLY A N 1
ATOM 2054 C CA . GLY A 1 294 ? 28.263 9.006 -30.148 1.00 55.38 294 GLY A CA 1
ATOM 2055 C C . GLY A 1 294 ? 28.389 9.337 -31.645 1.00 55.38 294 GLY A C 1
ATOM 2056 O O . GLY A 1 294 ? 28.654 10.488 -31.983 1.00 55.38 294 GLY A O 1
ATOM 2057 N N . SER A 1 295 ? 28.225 8.353 -32.535 1.00 53.31 295 SER A N 1
ATOM 2058 C CA . SER A 1 295 ? 28.291 8.505 -33.998 1.00 53.31 295 SER A CA 1
ATOM 2059 C C . SER A 1 295 ? 27.010 8.073 -34.729 1.00 53.31 295 SER A C 1
ATOM 2061 O O . SER A 1 295 ? 26.956 8.113 -35.958 1.00 53.31 295 SER A O 1
ATOM 2063 N N . SER A 1 296 ? 25.994 7.634 -33.980 1.00 57.84 296 SER A N 1
ATOM 2064 C CA . SER A 1 296 ? 24.760 7.061 -34.520 1.00 57.84 296 SER A CA 1
ATOM 2065 C C . SER A 1 296 ? 23.771 8.132 -35.007 1.00 57.84 296 SER A C 1
ATOM 2067 O O . SER A 1 296 ? 23.656 9.207 -34.422 1.00 57.84 296 SER A O 1
ATOM 2069 N N . ASN A 1 297 ? 23.057 7.832 -36.100 1.00 57.84 297 ASN A N 1
ATOM 2070 C CA . ASN A 1 297 ? 22.097 8.743 -36.744 1.00 57.84 297 ASN A CA 1
ATOM 2071 C C . ASN A 1 297 ? 20.683 8.707 -36.115 1.00 57.84 297 ASN A C 1
ATOM 2073 O O . ASN A 1 297 ? 19.796 9.361 -36.653 1.00 57.84 297 ASN A O 1
ATOM 2077 N N . GLY A 1 298 ? 20.465 7.941 -35.036 1.00 59.22 298 GLY A N 1
ATOM 2078 C CA . GLY A 1 298 ? 19.168 7.783 -34.361 1.00 59.22 298 GLY A CA 1
ATOM 2079 C C . GLY A 1 298 ? 19.092 8.518 -33.017 1.00 59.22 298 GLY A C 1
ATOM 2080 O O . GLY A 1 298 ? 20.117 8.779 -32.385 1.00 59.22 298 GLY A O 1
ATOM 2081 N N . PHE A 1 299 ? 17.874 8.841 -32.572 1.00 73.50 299 PHE A N 1
ATOM 2082 C CA . PHE A 1 299 ? 17.615 9.504 -31.285 1.00 73.50 299 PHE A CA 1
ATOM 2083 C C . PHE A 1 299 ? 17.736 8.544 -30.106 1.00 73.50 299 PHE A C 1
ATOM 2085 O O . PHE A 1 299 ? 18.243 8.922 -29.049 1.00 73.50 299 PHE A O 1
ATOM 2092 N N . ILE A 1 300 ? 17.288 7.305 -30.304 1.00 82.06 300 ILE A N 1
ATOM 2093 C CA . ILE A 1 300 ? 17.461 6.209 -29.358 1.00 82.06 300 ILE A CA 1
ATOM 2094 C C . ILE A 1 300 ? 18.489 5.238 -29.933 1.00 82.06 300 ILE A C 1
ATOM 2096 O O . ILE A 1 300 ? 18.362 4.768 -31.068 1.00 82.06 300 ILE A O 1
ATOM 2100 N N . ALA A 1 301 ? 19.519 4.946 -29.144 1.00 84.81 301 ALA A N 1
ATOM 2101 C CA . ALA A 1 301 ? 20.545 3.969 -29.479 1.00 84.81 301 ALA A CA 1
ATOM 2102 C C . ALA A 1 301 ? 20.517 2.812 -28.479 1.00 84.81 301 ALA A C 1
ATOM 2104 O O . ALA A 1 301 ? 20.418 3.037 -27.272 1.00 84.81 301 ALA A O 1
ATOM 2105 N N . TYR A 1 302 ? 20.629 1.587 -28.986 1.00 89.31 302 TYR A N 1
ATOM 2106 C CA . TYR A 1 302 ? 20.658 0.369 -28.183 1.00 89.31 302 TYR A CA 1
ATOM 2107 C C . TYR A 1 302 ? 21.935 -0.435 -28.434 1.00 89.31 302 TYR A C 1
ATOM 2109 O O . TYR A 1 302 ? 22.236 -0.780 -29.580 1.00 89.31 302 TYR A O 1
ATOM 2117 N N . SER A 1 303 ? 22.680 -0.723 -27.366 1.00 90.00 303 SER A N 1
ATOM 2118 C CA . SER A 1 303 ? 23.960 -1.437 -27.416 1.00 90.00 303 SER A CA 1
ATOM 2119 C C . SER A 1 303 ? 23.770 -2.944 -27.265 1.00 90.00 303 SER A C 1
ATOM 2121 O O . SER A 1 303 ? 23.285 -3.414 -26.236 1.00 90.00 303 SER A O 1
ATOM 2123 N N . LEU A 1 304 ? 24.199 -3.720 -28.267 1.00 88.69 304 LEU A N 1
ATOM 2124 C CA . LEU A 1 304 ? 24.160 -5.190 -28.212 1.00 88.69 304 LEU A CA 1
ATOM 2125 C C . LEU A 1 304 ? 25.277 -5.805 -2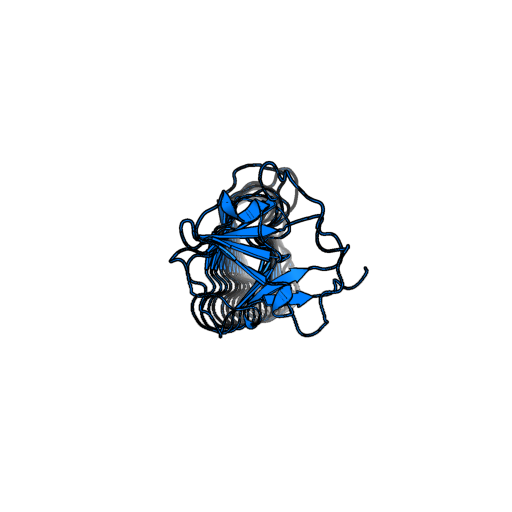7.356 1.00 88.69 304 LEU A C 1
ATOM 2127 O O . LEU A 1 304 ? 25.250 -7.005 -27.089 1.00 88.69 304 LEU A O 1
ATOM 2131 N N . GLU A 1 305 ? 26.271 -5.019 -26.939 1.00 88.50 305 GLU A N 1
ATOM 2132 C CA . GLU A 1 305 ? 27.308 -5.487 -26.014 1.00 88.50 305 GLU A CA 1
ATOM 2133 C C . GLU A 1 305 ? 26.822 -5.435 -24.562 1.00 88.50 305 GLU A C 1
ATOM 2135 O O . GLU A 1 305 ? 27.095 -6.349 -23.782 1.00 88.50 305 GLU A O 1
ATOM 2140 N N . THR A 1 306 ? 26.100 -4.372 -24.201 1.00 89.75 306 THR A N 1
ATOM 2141 C CA . THR A 1 306 ? 25.761 -4.066 -22.804 1.00 89.75 306 THR A CA 1
ATOM 2142 C C . THR A 1 306 ? 24.274 -4.190 -22.487 1.00 89.75 306 THR A C 1
ATOM 2144 O O . THR A 1 306 ? 23.921 -4.328 -21.319 1.00 89.75 306 THR A O 1
ATOM 2147 N N . GLY A 1 307 ? 23.397 -4.154 -23.496 1.00 91.31 307 GLY A N 1
ATOM 2148 C CA . GLY A 1 307 ? 21.951 -4.039 -23.306 1.00 91.31 307 GLY A CA 1
ATOM 2149 C C . GLY A 1 307 ? 21.506 -2.638 -22.870 1.00 91.31 307 GLY A C 1
ATOM 2150 O O . GLY A 1 307 ? 20.369 -2.471 -22.434 1.00 91.31 307 GLY A O 1
ATOM 2151 N N . ASN A 1 308 ? 22.380 -1.631 -22.956 1.00 90.69 308 ASN A N 1
ATOM 2152 C CA . ASN A 1 308 ? 22.067 -0.267 -22.538 1.00 90.69 308 ASN A CA 1
ATOM 2153 C C . ASN A 1 308 ? 21.298 0.499 -23.621 1.00 90.69 308 ASN A C 1
ATOM 2155 O O . ASN A 1 308 ? 21.618 0.420 -24.812 1.00 90.69 308 ASN A O 1
ATOM 2159 N N . LEU A 1 309 ? 20.317 1.285 -23.177 1.00 88.69 309 LEU A N 1
ATOM 2160 C CA . LEU A 1 309 ? 19.582 2.252 -23.989 1.00 88.69 309 LEU A CA 1
ATOM 2161 C C . LEU A 1 309 ? 20.095 3.659 -23.712 1.00 88.69 309 LEU A C 1
ATOM 2163 O O . LEU A 1 309 ? 20.277 4.047 -22.560 1.00 88.69 309 LEU A O 1
ATOM 2167 N N . PHE A 1 310 ? 20.278 4.444 -24.767 1.00 83.81 310 PHE A N 1
ATOM 2168 C CA . PHE A 1 310 ? 20.790 5.806 -24.683 1.00 83.81 310 PHE A CA 1
ATOM 2169 C C . PHE A 1 310 ? 19.905 6.770 -25.457 1.00 83.81 310 PHE A C 1
ATOM 2171 O O . PHE A 1 310 ? 19.438 6.451 -26.552 1.00 83.81 310 PHE A O 1
ATOM 2178 N N . TYR A 1 311 ? 19.759 7.982 -24.920 1.00 78.81 311 TYR A N 1
ATOM 2179 C CA . TYR A 1 311 ? 19.207 9.110 -25.659 1.00 78.81 311 TYR A CA 1
ATOM 2180 C C . TYR A 1 311 ? 20.313 10.015 -26.201 1.00 78.81 311 TYR A C 1
ATOM 2182 O O . TYR A 1 311 ? 21.173 10.503 -25.457 1.00 78.81 311 TYR A O 1
ATOM 2190 N N . ASN A 1 312 ? 20.258 10.271 -27.506 1.00 70.56 312 ASN A N 1
ATOM 2191 C CA . ASN A 1 312 ? 21.161 11.158 -28.223 1.00 70.56 312 ASN A CA 1
ATOM 2192 C C . ASN A 1 312 ? 20.511 12.542 -28.408 1.00 70.56 312 ASN A C 1
ATOM 2194 O O . ASN A 1 312 ? 19.704 12.758 -29.314 1.00 70.56 312 ASN A O 1
ATOM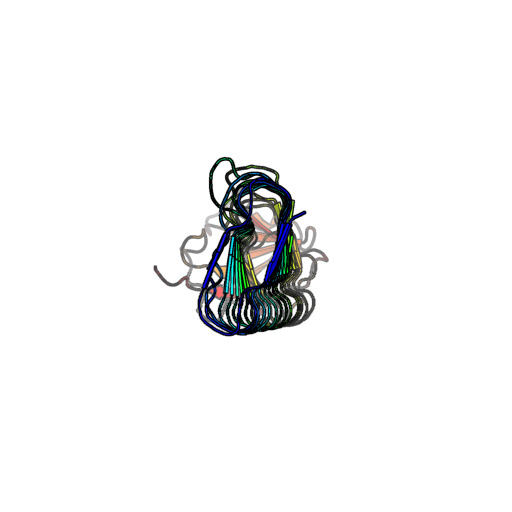 2198 N N . GLN A 1 313 ? 20.874 13.498 -27.547 1.00 58.91 313 GLN A N 1
ATOM 2199 C CA . GLN A 1 313 ? 20.464 14.893 -27.694 1.00 58.91 313 GLN A CA 1
ATOM 2200 C C . GLN A 1 313 ? 21.462 15.637 -28.598 1.00 58.91 313 GLN A C 1
ATOM 2202 O O . GLN A 1 313 ? 22.605 15.852 -28.197 1.00 58.91 313 GLN A O 1
ATOM 2207 N N . ASN A 1 314 ? 20.984 16.124 -29.750 1.00 50.88 314 ASN A N 1
ATOM 2208 C CA . ASN A 1 314 ? 21.643 17.034 -30.710 1.00 50.88 314 ASN A CA 1
ATOM 2209 C C .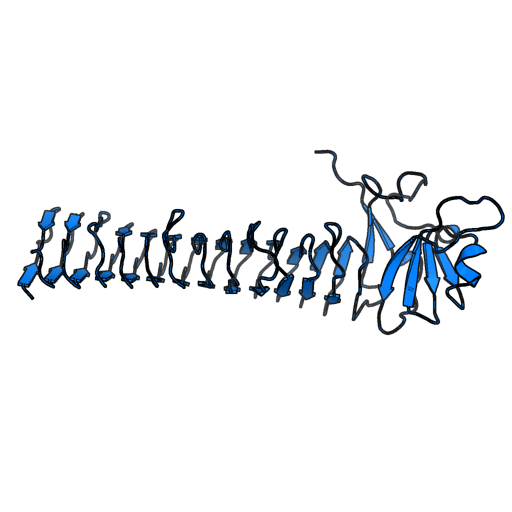 ASN A 1 314 ? 22.421 16.371 -31.857 1.00 50.88 314 ASN A C 1
ATOM 2211 O O . ASN A 1 314 ? 23.611 16.110 -31.737 1.00 50.88 314 ASN A O 1
ATOM 2215 N N . GLY A 1 315 ? 21.802 16.291 -33.041 1.00 48.38 315 GLY A N 1
ATOM 2216 C CA . GLY A 1 315 ? 22.471 15.999 -34.319 1.00 48.38 315 GLY A CA 1
ATOM 2217 C C . GLY A 1 315 ? 23.507 17.049 -34.774 1.00 48.38 315 GLY A C 1
ATOM 2218 O O . GLY A 1 315 ? 23.394 17.591 -35.872 1.00 48.38 315 GLY A O 1
ATOM 2219 N N . ALA A 1 316 ? 24.511 17.356 -33.949 1.00 39.25 316 ALA A N 1
ATOM 2220 C CA . ALA A 1 316 ? 25.665 18.186 -34.270 1.00 39.25 316 ALA A CA 1
ATOM 2221 C C . ALA A 1 316 ? 26.957 17.390 -34.038 1.00 39.25 316 ALA A C 1
ATOM 2223 O O . ALA A 1 316 ? 27.137 16.740 -33.014 1.00 39.25 316 ALA A O 1
ATOM 2224 N N . GLU A 1 317 ? 27.828 17.446 -35.041 1.00 44.78 317 GLU A N 1
ATOM 2225 C CA . GLU A 1 317 ? 29.071 16.693 -35.164 1.00 44.78 317 GLU A CA 1
ATOM 2226 C C . GLU A 1 317 ? 29.966 16.741 -33.913 1.00 44.78 317 GLU A C 1
ATOM 2228 O O . GLU A 1 317 ? 30.223 17.801 -33.349 1.00 44.78 317 GLU A O 1
ATOM 2233 N N . GLU A 1 318 ? 30.490 15.563 -33.569 1.00 39.34 318 GLU A N 1
ATOM 2234 C CA . GLU A 1 318 ? 31.579 15.297 -32.626 1.00 39.34 318 GLU A CA 1
ATOM 2235 C C . GLU A 1 318 ? 31.396 15.788 -31.181 1.00 39.34 318 GLU A C 1
ATOM 2237 O O . GLU A 1 318 ? 31.783 16.891 -30.796 1.00 39.34 318 GLU A O 1
ATOM 2242 N N . GLY A 1 319 ? 30.969 14.852 -30.327 1.00 40.06 319 GLY A N 1
ATOM 2243 C CA . GLY A 1 319 ? 31.334 14.864 -28.912 1.00 40.06 319 GLY A CA 1
ATOM 2244 C C . GLY A 1 319 ? 30.160 14.802 -27.949 1.00 40.06 319 GLY A C 1
ATOM 2245 O O . GLY A 1 319 ? 29.932 15.743 -27.195 1.00 40.06 319 GLY A O 1
ATOM 2246 N N . LEU A 1 320 ? 29.485 13.655 -27.889 1.00 43.34 320 LEU A N 1
ATOM 2247 C CA . LEU A 1 320 ? 28.699 13.280 -26.716 1.00 43.34 320 LEU A CA 1
ATOM 2248 C C . LEU A 1 320 ? 29.631 12.540 -25.758 1.00 43.34 320 LEU A C 1
ATOM 2250 O O . LEU A 1 320 ? 29.880 11.345 -25.899 1.00 43.34 320 LEU A O 1
ATOM 2254 N N . GLY A 1 321 ? 30.204 13.261 -24.797 1.00 41.81 321 GLY A N 1
ATOM 2255 C CA . GLY A 1 321 ? 30.691 12.599 -23.591 1.00 41.81 321 GLY A CA 1
ATOM 2256 C C . GLY A 1 321 ? 29.482 11.961 -22.913 1.00 41.81 321 GLY A C 1
ATOM 2257 O O . GLY A 1 321 ? 28.599 12.708 -22.516 1.00 41.81 321 GLY A O 1
ATOM 2258 N N . SER A 1 322 ? 29.439 10.623 -22.860 1.00 45.28 322 SER A N 1
ATOM 2259 C CA . SER A 1 322 ? 28.378 9.798 -22.252 1.00 45.28 322 SER A CA 1
ATOM 2260 C C . SER A 1 322 ? 26.954 10.260 -22.596 1.00 45.28 322 SER A C 1
ATOM 2262 O O . SER A 1 322 ? 26.404 11.115 -21.905 1.00 45.28 322 SER A O 1
ATOM 2264 N N . GLY A 1 323 ? 26.336 9.690 -23.639 1.00 54.03 323 GLY A N 1
ATOM 2265 C CA . GLY A 1 323 ? 24.889 9.844 -23.845 1.00 54.03 323 GLY A CA 1
ATOM 2266 C C . GLY A 1 323 ? 24.135 9.552 -22.544 1.00 54.03 323 GLY A C 1
ATOM 2267 O O . GLY A 1 323 ? 24.581 8.713 -21.759 1.00 54.03 323 GLY A O 1
ATOM 2268 N N . ASN A 1 324 ? 23.040 10.271 -22.284 1.00 72.50 324 ASN A N 1
ATOM 2269 C CA . ASN A 1 324 ? 22.232 10.028 -21.090 1.00 72.50 324 ASN A CA 1
ATOM 2270 C C . ASN A 1 324 ? 21.671 8.609 -21.213 1.00 72.50 324 ASN A C 1
ATOM 2272 O O . ASN A 1 324 ? 20.762 8.373 -22.014 1.00 72.50 324 ASN A O 1
ATOM 2276 N N . GLN A 1 325 ? 22.280 7.663 -20.494 1.00 81.94 325 GLN A N 1
ATOM 2277 C CA . GLN A 1 325 ? 21.772 6.306 -20.404 1.00 81.94 325 GLN A CA 1
ATOM 2278 C C . GLN A 1 325 ? 20.353 6.405 -19.860 1.00 81.94 325 GLN A C 1
ATOM 2280 O O . GLN A 1 325 ? 20.123 7.055 -18.841 1.00 81.94 325 GLN A O 1
ATOM 2285 N N . LEU A 1 326 ? 19.422 5.822 -20.601 1.00 84.88 326 LEU A N 1
ATOM 2286 C CA . LEU A 1 326 ? 18.042 5.716 -20.182 1.00 84.88 326 LEU A CA 1
ATOM 2287 C C . LEU A 1 326 ? 17.981 4.604 -19.153 1.00 84.88 326 LEU A C 1
ATOM 2289 O O . LEU A 1 326 ? 17.806 4.915 -17.990 1.00 84.88 326 LEU A O 1
ATOM 2293 N N . GLY A 1 327 ? 18.316 3.377 -19.559 1.00 89.62 327 GLY A N 1
ATOM 2294 C CA . GLY A 1 327 ? 18.410 2.221 -18.675 1.00 89.62 327 GLY A CA 1
ATOM 2295 C C . GLY A 1 327 ? 19.077 1.029 -19.348 1.00 89.62 327 GLY A C 1
ATOM 2296 O O . GLY A 1 327 ? 19.853 1.191 -20.298 1.00 89.62 327 GLY A O 1
ATOM 2297 N N . THR A 1 328 ? 18.782 -0.169 -18.856 1.00 94.75 328 THR A N 1
ATOM 2298 C CA . THR A 1 328 ? 19.394 -1.426 -19.299 1.00 94.75 328 THR A CA 1
ATOM 2299 C C . THR A 1 328 ? 18.335 -2.513 -19.439 1.00 94.75 328 THR A C 1
ATOM 2301 O O . THR A 1 328 ? 17.536 -2.728 -18.532 1.00 94.75 328 THR A O 1
ATOM 2304 N N . LEU A 1 329 ? 18.376 -3.245 -20.552 1.00 96.94 329 LEU A N 1
ATOM 2305 C CA . LEU A 1 329 ? 17.595 -4.462 -20.760 1.00 96.94 329 LEU A CA 1
ATOM 2306 C C . LEU A 1 329 ? 18.492 -5.683 -20.559 1.00 96.94 329 LEU A C 1
ATOM 2308 O O . LEU A 1 329 ? 19.452 -5.896 -21.311 1.00 96.94 329 LEU A O 1
ATOM 2312 N N . GLN A 1 330 ? 18.186 -6.501 -19.557 1.00 96.12 330 GLN A N 1
ATOM 2313 C CA . GLN A 1 330 ? 18.899 -7.757 -19.340 1.00 96.12 330 GLN A CA 1
ATOM 2314 C C . GLN A 1 330 ? 18.561 -8.776 -20.438 1.00 96.12 330 GLN A C 1
ATOM 2316 O O . GLN A 1 330 ? 17.541 -8.693 -21.111 1.00 96.12 330 GLN A O 1
ATOM 2321 N N . GLY A 1 331 ? 19.469 -9.725 -20.681 1.00 94.56 331 GLY A N 1
ATOM 2322 C CA . GLY A 1 331 ? 19.310 -10.727 -21.744 1.00 94.56 331 GLY A CA 1
ATOM 2323 C C . GLY A 1 331 ? 19.590 -10.216 -23.164 1.00 94.56 331 GLY A C 1
ATOM 2324 O O . GLY A 1 331 ? 19.751 -11.036 -24.066 1.00 94.56 331 GLY A O 1
ATOM 2325 N N . ILE A 1 332 ? 19.742 -8.899 -23.337 1.00 94.25 332 ILE A N 1
ATOM 2326 C CA . ILE A 1 332 ? 20.074 -8.222 -24.599 1.00 94.25 332 ILE A CA 1
ATOM 2327 C C . ILE A 1 332 ? 19.085 -8.595 -25.729 1.00 94.25 332 ILE A C 1
ATOM 2329 O O . ILE A 1 332 ? 19.473 -9.217 -26.726 1.00 94.25 332 ILE A O 1
ATOM 2333 N N . PRO A 1 333 ? 17.781 -8.295 -25.565 1.00 95.44 333 PRO A N 1
ATOM 2334 C CA . PRO A 1 333 ? 16.765 -8.624 -26.560 1.00 95.44 333 PRO A CA 1
ATOM 2335 C C . PRO A 1 333 ? 16.990 -7.930 -27.913 1.00 95.44 333 PRO A C 1
ATOM 2337 O O . PRO A 1 333 ? 17.548 -6.840 -28.010 1.00 95.44 333 PRO A O 1
ATOM 2340 N N . SER A 1 334 ? 16.502 -8.549 -28.991 1.00 93.56 334 SER A N 1
ATOM 2341 C CA . SER A 1 334 ? 16.566 -7.968 -30.338 1.00 93.56 334 SER A CA 1
ATOM 2342 C C . SER A 1 334 ? 15.452 -6.941 -30.542 1.00 93.56 334 SER A C 1
ATOM 2344 O O . SER A 1 334 ? 14.364 -7.303 -30.987 1.00 93.56 334 SER A O 1
ATOM 2346 N N . LEU A 1 335 ? 15.745 -5.673 -30.267 1.00 92.94 335 LEU A N 1
ATOM 2347 C CA . LEU A 1 335 ? 14.784 -4.579 -30.391 1.00 92.94 335 LEU A CA 1
ATOM 2348 C C . LEU A 1 335 ? 14.572 -4.083 -31.827 1.00 92.94 335 LEU A C 1
ATOM 2350 O O . LEU A 1 335 ? 15.448 -4.149 -32.695 1.00 92.94 335 LEU A O 1
ATOM 2354 N N . THR A 1 336 ? 13.406 -3.486 -32.028 1.00 91.44 336 THR A N 1
ATOM 2355 C CA . THR A 1 336 ? 12.981 -2.733 -33.206 1.00 91.44 336 THR A CA 1
ATOM 2356 C C . THR A 1 336 ? 12.313 -1.427 -32.774 1.00 91.44 336 THR A C 1
ATOM 2358 O O . THR A 1 336 ? 11.946 -1.251 -31.616 1.00 91.44 336 THR A O 1
ATOM 2361 N N . ASN A 1 337 ? 12.095 -0.502 -33.709 1.00 86.38 337 ASN A N 1
ATOM 2362 C CA . ASN A 1 337 ? 11.402 0.753 -33.408 1.00 86.38 337 ASN A CA 1
ATOM 2363 C C . ASN A 1 337 ? 9.951 0.542 -32.925 1.00 86.38 337 ASN A C 1
ATOM 2365 O O . ASN A 1 337 ? 9.423 1.389 -32.214 1.00 86.38 337 ASN A O 1
ATOM 2369 N N . THR A 1 338 ? 9.319 -0.592 -33.254 1.00 90.56 338 THR A N 1
ATOM 2370 C CA . THR A 1 338 ? 7.952 -0.903 -32.807 1.00 90.56 338 THR A CA 1
ATOM 2371 C C . THR A 1 338 ? 7.856 -1.309 -31.341 1.00 90.56 338 THR A C 1
ATOM 2373 O O . THR A 1 338 ? 6.747 -1.372 -30.821 1.00 90.56 338 THR A O 1
ATOM 2376 N N . ASP A 1 339 ? 8.977 -1.581 -30.671 1.00 93.69 339 ASP A N 1
ATOM 2377 C CA . ASP A 1 339 ? 9.025 -1.900 -29.235 1.00 93.69 339 ASP A CA 1
ATOM 2378 C C . ASP A 1 339 ? 8.931 -0.643 -28.354 1.00 93.69 339 ASP A C 1
ATOM 2380 O O . ASP A 1 339 ? 8.878 -0.726 -27.131 1.00 93.69 339 ASP A O 1
ATOM 2384 N N . PHE A 1 340 ? 8.873 0.534 -28.980 1.00 90.88 340 PHE A N 1
ATOM 2385 C CA . PHE A 1 340 ? 8.747 1.821 -28.318 1.00 90.88 340 PHE A CA 1
ATOM 2386 C C . PHE A 1 340 ? 7.377 2.430 -28.598 1.00 90.88 340 PHE A C 1
ATOM 2388 O O . PHE A 1 340 ? 6.884 2.394 -29.728 1.00 90.88 340 PHE A O 1
ATOM 2395 N N . ALA A 1 341 ? 6.792 3.053 -27.581 1.00 87.94 341 ALA A N 1
ATOM 2396 C CA . ALA A 1 341 ? 5.609 3.890 -27.720 1.00 87.94 341 ALA A CA 1
ATOM 2397 C C . ALA A 1 341 ? 5.842 5.249 -27.057 1.00 87.94 341 ALA A C 1
ATOM 2399 O O . ALA A 1 341 ? 6.735 5.423 -26.227 1.00 87.94 341 ALA A O 1
ATOM 2400 N N . VAL A 1 342 ? 5.054 6.241 -27.461 1.00 80.69 342 VAL A N 1
ATOM 2401 C CA . VAL A 1 342 ? 5.235 7.632 -27.043 1.00 80.69 342 VAL A CA 1
ATOM 2402 C C . VAL A 1 342 ? 3.966 8.086 -26.348 1.00 80.69 342 VAL A C 1
ATOM 2404 O O . VAL A 1 342 ? 2.883 8.009 -26.922 1.00 80.69 342 VAL A O 1
ATOM 2407 N N . ARG A 1 343 ? 4.093 8.589 -25.118 1.00 77.38 343 ARG A N 1
ATOM 2408 C CA . ARG A 1 343 ? 2.971 9.183 -24.380 1.00 77.38 343 ARG A CA 1
ATOM 2409 C C . ARG A 1 343 ? 3.179 10.686 -24.204 1.00 77.38 343 ARG A C 1
ATOM 2411 O O . ARG A 1 343 ? 4.246 11.156 -23.800 1.00 77.38 343 ARG A O 1
ATOM 2418 N N . ASP A 1 344 ? 2.142 11.462 -24.514 1.00 69.25 344 ASP A N 1
ATOM 2419 C CA . ASP A 1 344 ? 2.031 12.858 -24.095 1.00 69.25 344 ASP A CA 1
ATOM 2420 C C . ASP A 1 344 ? 1.427 12.872 -22.687 1.00 69.25 344 ASP A C 1
ATOM 2422 O O . ASP A 1 344 ? 0.258 12.528 -22.518 1.00 69.25 344 ASP A O 1
ATOM 2426 N N . THR A 1 345 ? 2.186 13.280 -21.668 1.00 59.66 345 THR A N 1
ATOM 2427 C CA . THR A 1 345 ? 1.602 13.451 -20.333 1.00 59.66 345 THR A CA 1
ATOM 2428 C C . THR A 1 345 ? 0.501 14.512 -20.395 1.00 59.66 345 THR A C 1
ATOM 2430 O O . THR A 1 345 ? 0.684 15.610 -20.951 1.00 59.66 345 THR A O 1
ATOM 2433 N N . ALA A 1 346 ? -0.678 14.177 -19.863 1.00 41.56 346 ALA A N 1
ATOM 2434 C CA . ALA A 1 346 ? -1.752 15.141 -19.696 1.00 41.56 346 ALA A CA 1
ATOM 2435 C C . ALA A 1 346 ? -1.229 16.290 -18.825 1.00 41.56 346 ALA A C 1
ATOM 2437 O O . ALA A 1 346 ? -0.647 16.079 -17.764 1.00 41.56 346 ALA A O 1
ATOM 2438 N N . SER A 1 347 ? -1.399 17.524 -19.294 1.00 35.97 347 SER A N 1
ATOM 2439 C CA . SER A 1 347 ? -1.165 18.697 -18.459 1.00 35.97 347 SER A CA 1
ATOM 2440 C C . SER A 1 347 ? -2.127 18.647 -17.274 1.00 35.97 347 SER A C 1
ATOM 2442 O O . SER A 1 347 ? -3.331 18.791 -17.497 1.00 35.97 347 SER A O 1
ATOM 2444 N N . PHE A 1 348 ? -1.609 18.456 -16.061 1.00 34.59 348 PHE A N 1
ATOM 2445 C CA . PHE A 1 348 ? -2.296 18.929 -14.860 1.00 34.59 348 PHE A CA 1
ATOM 2446 C C . PHE A 1 348 ? -2.457 20.456 -14.922 1.00 34.59 348 PHE A C 1
ATOM 2448 O O . PHE A 1 348 ? -1.518 21.139 -15.405 1.00 34.59 348 PHE A O 1
#

Secondary structure (DSSP, 8-state):
-EEEE--SS--EEE--SS-EEEE--SS--EEE--SSS-EEEEESSS------SSS--EEEEEESS-EEE--BSS-EEEEEES--EEE--BSS-EEEEEES--EEES--STT-----EEEEEESS-EEE--SSS--EEEEEES--EEE--SSS--EEEEEES--EEE----S-TT-EEEEEEEESS-EEE--SSSEEEEEEEES--EEE--SS--EEEEEES--EEE--SSS--EEEEEESS-EEES-SEESS--TTTSEEEEETTTSTTTTS--BTTB--TTTEEEESSTTGGGG-SSSEEEETTT-EEEE-----SS--SS-EEEEEETT-----GGGEEEE-----

Sequence (348 aa):
MAELIGSESPENITGTPENDQIKGLSGEDTIFGLDGDDTLIGDDGPGFNVGQSGQNDSIEGGKGNDSLFGSGGDDLLVGGADNDNLDGASGNDTLIGGPGNDTLFGGEGFGSSGNNVLFGGSGDDSIATGFITDSFAFGGDGNDTLTGSDTGSDTLIGGNGDDSINGNNGRSFGSNTLLIGQDGDDTINGGSFSSNNIFGGRGNDSLSGGVVNDLIVGGIGNDTIDSTAGGNDTLTGSSGADEFIGINTITDFEPGIDKLILERRGSIYKEFALTEDGLEADEFSIVDDDASVGSSNGFIAYSLETGNLFYNQNGAEEGLGSGNQLGTLQGIPSLTNTDFAVRDTASF

Mean predicted aligned error: 8.25 Å

Radius of gyration: 26.33 Å; Cα contacts (8 Å, |Δi|>4): 1252; chains: 1; bounding box: 64×31×76 Å

Foldseek 3Di:
DAEEEADQEEEEAEADLEEYEYEHHHYQYEYEHEHYAYEEYYAAYEHYDYDDADDEYEYAHYHDEYEEELHEDAYEAEQHAEEYEYAPAAEAYEYHDAHYAYEYHLHEDDPRDYAYEYEQHAEAYEEENYAAEAYEYENEHYAYEYEAYLHYAYEYEDYAEAYEEENEQHPDAEHEHEAYDAHYAYEYEQHAHYAYEEEDHAYAYEEENAAEEYEYEDYHEAYEYADPRHYQYEYEDHYFAYEYHFAHEYEDDDAPRYADEDECPPDPNVPDCADQQFDDQQQEEEDQAQVCVLVHRHQWYAHQVFQWIFGDPDPDDDDDPGGPTRYGYPPRDDYGRNRYGYDYDDDD

pLDDT: mean 84.92, std 15.64, range [34.59, 98.88]

Solvent-accessible surface area (backbone atoms only — not comparable to full-atom values): 15787 Å² total; per-residue (Å²): 108,56,80,48,73,63,44,76,49,66,43,80,48,70,59,45,74,44,26,31,39,40,38,29,42,38,29,43,28,34,43,30,51,43,36,42,52,26,37,40,36,36,31,66,24,51,37,39,48,38,63,45,70,63,31,45,32,39,40,37,34,37,31,39,42,24,32,46,37,37,45,9,28,48,20,40,39,35,30,34,32,45,45,19,37,39,33,28,28,26,18,44,19,37,42,36,29,31,47,27,50,19,36,40,33,34,17,71,57,102,80,31,54,35,50,16,41,39,37,29,39,34,38,48,16,41,39,33,44,29,41,62,27,50,20,40,40,36,27,35,39,34,48,17,38,40,35,38,18,42,24,49,38,28,36,44,34,30,33,37,34,49,17,42,38,31,47,29,67,19,88,42,81,78,26,58,30,38,40,34,29,40,40,30,51,17,38,38,36,28,25,55,30,25,32,21,42,38,36,30,36,34,35,46,19,41,38,30,36,27,35,33,47,20,41,40,36,30,33,40,34,46,18,38,39,40,45,70,66,39,45,72,32,40,38,34,47,81,41,59,50,22,36,34,31,41,52,40,37,33,59,62,74,46,74,86,53,27,34,45,41,46,53,40,64,91,52,93,51,61,86,59,88,69,44,83,90,13,51,51,75,66,40,39,38,82,34,78,36,81,78,53,53,60,73,54,88,24,42,36,34,37,19,72,70,74,18,35,32,28,43,55,87,68,103,63,88,84,77,58,80,72,56,56,64,55,29,33,38,45,91,49,65,83,78,57,38,82,28,34,38,44,43,75,63,79,83,127